Protein AF-A0A813KGZ0-F1 (afdb_monomer_lite)

Sequence (200 aa):
FSTLQCVQSDLAEGIKDFLSQDEEGLDDQAKGFTQVCLGFFRDCDALSRDTGLRDLSVSCEQVSQECQHVAELLRSREQARQELAHYEEKVRQLQKRGGRSPSVGRSSHGSSDDDDEEVDAVLLPASAGRPTARLSRNLEKLVQSRADEKSMSQLCDSELRAFGRRRTSHSRAVCHGLLRSYVRLLADWGRQSRAVAAAF

Organism: Polarella glacialis (NCBI:txid89957)

Secondary structure (DSSP, 8-state):
-HHHHHHHHHHHHHHHHHHHH-TTTS-HHHHHHHHHHHHHHHHHHHHTTSHHHHHHHHHHHHHHHHHHHHHHHHHHHHHHHHHHHHHHHHHHHHHHHHT----------------------------TTPPPHHHHHHHHHHHHHHHHHHHHHHHHHHHHHHHHHHHHHHHHHHHHHHHHHHHHHHHHHHHHHHHHHTT-

pLDDT: mean 77.91, std 14.49, range [49.16, 98.69]

Radius of gyration: 36.66 Å; chains: 1; bounding box: 76×35×97 Å

Structure (mmCIF, N/CA/C/O backbone):
data_AF-A0A813KGZ0-F1
#
_entry.id   AF-A0A813KGZ0-F1
#
loop_
_atom_site.group_PDB
_atom_site.id
_atom_site.type_symbol
_atom_site.label_atom_id
_atom_site.label_alt_id
_atom_site.label_comp_id
_atom_site.label_asym_id
_atom_site.label_entity_id
_atom_site.label_seq_id
_atom_site.pdbx_PDB_ins_code
_atom_site.Cartn_x
_atom_site.Cartn_y
_atom_site.Cartn_z
_atom_site.occupancy
_atom_site.B_iso_or_equiv
_atom_site.auth_seq_id
_atom_site.auth_comp_id
_atom_site.auth_asym_id
_atom_site.auth_atom_id
_atom_site.pdbx_PDB_model_num
ATOM 1 N N . PHE A 1 1 ? 8.475 8.561 -13.923 1.00 55.66 1 PHE A N 1
ATOM 2 C CA . PHE A 1 1 ? 8.455 8.112 -15.328 1.00 55.66 1 PHE A CA 1
ATOM 3 C C . PHE A 1 1 ? 8.130 9.254 -16.288 1.00 55.66 1 PHE A C 1
ATOM 5 O O . PHE A 1 1 ? 8.924 9.443 -17.196 1.00 55.66 1 PHE A O 1
ATOM 12 N N . SER A 1 2 ? 7.104 10.085 -16.044 1.00 59.47 2 SER A N 1
ATOM 13 C CA . SER A 1 2 ? 6.755 11.214 -16.936 1.00 59.47 2 SER A CA 1
ATOM 14 C C . SER A 1 2 ? 7.902 12.197 -17.209 1.00 59.47 2 SER A C 1
ATOM 16 O O . SER A 1 2 ? 8.136 12.545 -18.355 1.00 59.47 2 SER A O 1
ATOM 18 N N . THR A 1 3 ? 8.681 12.587 -16.195 1.00 58.28 3 THR A N 1
ATOM 19 C CA . THR A 1 3 ? 9.808 13.522 -16.378 1.00 58.28 3 THR A CA 1
ATOM 20 C C . THR A 1 3 ? 10.921 12.952 -17.260 1.00 58.28 3 THR A C 1
ATOM 22 O O . THR A 1 3 ? 11.484 13.672 -18.073 1.00 58.28 3 THR A O 1
ATOM 25 N N . LEU A 1 4 ? 11.229 11.657 -17.128 1.00 56.91 4 LEU A N 1
ATOM 26 C CA . LEU A 1 4 ? 12.250 11.000 -17.950 1.00 56.91 4 LEU A CA 1
ATOM 27 C C . LEU A 1 4 ? 11.774 10.868 -19.404 1.00 56.91 4 LEU A C 1
ATOM 29 O O . LEU A 1 4 ? 12.545 11.137 -20.316 1.00 56.91 4 LEU A O 1
ATOM 33 N N . GLN A 1 5 ? 10.500 10.514 -19.604 1.00 63.03 5 GLN A N 1
ATOM 34 C CA . GLN A 1 5 ? 9.872 10.475 -20.928 1.00 63.03 5 GLN A CA 1
ATOM 35 C C . GLN A 1 5 ? 9.839 11.854 -21.595 1.00 63.03 5 GLN A C 1
ATOM 37 O O . GLN A 1 5 ? 10.134 11.934 -22.782 1.00 63.03 5 GLN A O 1
ATOM 42 N N . CYS A 1 6 ? 9.543 12.929 -20.853 1.00 70.69 6 CYS A N 1
ATOM 43 C CA . CYS A 1 6 ? 9.625 14.297 -21.378 1.00 70.69 6 CYS A CA 1
ATOM 44 C C . CYS A 1 6 ? 11.044 14.620 -21.847 1.00 70.69 6 CYS A C 1
ATOM 46 O O . CYS A 1 6 ? 11.227 14.942 -23.009 1.00 70.69 6 CYS A O 1
ATOM 48 N N . VAL A 1 7 ? 12.060 14.418 -21.000 1.00 69.25 7 VAL A N 1
ATOM 49 C CA . VAL A 1 7 ? 13.458 14.714 -21.368 1.00 69.25 7 VAL A CA 1
ATOM 50 C C . VAL A 1 7 ? 13.921 13.892 -22.578 1.00 69.25 7 VAL A C 1
ATOM 52 O O . VAL A 1 7 ? 14.628 14.409 -23.439 1.00 69.25 7 VAL A O 1
ATOM 55 N N . GLN A 1 8 ? 13.523 12.619 -22.669 1.00 66.69 8 GLN A N 1
ATOM 56 C CA . GLN A 1 8 ? 13.831 11.776 -23.828 1.00 66.69 8 GLN A CA 1
ATOM 57 C C . GLN A 1 8 ? 13.106 12.237 -25.099 1.00 66.69 8 GLN A C 1
ATOM 59 O O . GLN A 1 8 ? 13.700 12.205 -26.174 1.00 66.69 8 GLN A O 1
ATOM 64 N N . SER A 1 9 ? 11.849 12.670 -24.978 1.00 73.75 9 SER A N 1
ATOM 65 C CA . SER A 1 9 ? 11.050 13.162 -26.106 1.00 73.75 9 SER A CA 1
ATOM 66 C C . SER A 1 9 ? 11.587 14.495 -26.619 1.00 73.75 9 SER A C 1
ATOM 68 O O . SER A 1 9 ? 11.839 14.609 -27.813 1.00 73.75 9 SER A O 1
ATOM 70 N N . ASP A 1 10 ? 11.871 15.441 -25.721 1.00 74.56 10 ASP A N 1
ATOM 71 C CA . ASP A 1 10 ? 12.413 16.762 -26.053 1.00 74.56 10 ASP A CA 1
ATOM 72 C C . ASP A 1 10 ? 13.786 16.643 -26.732 1.00 74.56 10 ASP A C 1
ATOM 74 O O . ASP A 1 10 ? 14.077 17.336 -27.706 1.00 74.56 10 ASP A O 1
ATOM 78 N N . LEU A 1 11 ? 14.637 15.723 -26.258 1.00 71.88 11 LEU A N 1
ATOM 79 C CA . LEU A 1 11 ? 15.938 15.459 -26.872 1.00 71.88 11 LEU A CA 1
ATOM 80 C C . LEU A 1 11 ? 15.795 14.817 -28.259 1.00 71.88 11 LEU A C 1
ATOM 82 O O . LEU A 1 11 ? 16.508 15.199 -29.184 1.00 71.88 11 LEU A O 1
ATOM 86 N N . ALA A 1 12 ? 14.885 13.853 -28.420 1.00 72.62 12 ALA A N 1
ATOM 87 C CA . ALA A 1 12 ? 14.625 13.219 -29.710 1.00 72.62 12 ALA A CA 1
ATOM 88 C C . ALA A 1 12 ? 14.036 14.209 -30.731 1.00 72.62 12 ALA A C 1
ATOM 90 O O . ALA A 1 12 ? 14.400 14.167 -31.907 1.00 72.62 12 ALA A O 1
ATOM 91 N N . GLU A 1 13 ? 13.156 15.105 -30.287 1.00 78.06 13 GLU A N 1
ATOM 92 C CA . GLU A 1 13 ? 12.568 16.165 -31.106 1.00 78.06 13 GLU A CA 1
ATOM 93 C C . GLU A 1 13 ? 13.619 17.208 -31.492 1.00 78.06 13 GLU A C 1
ATOM 95 O O . GLU A 1 13 ? 13.799 17.461 -32.678 1.00 78.06 13 GLU A O 1
ATOM 100 N N . GLY A 1 14 ? 14.434 17.680 -30.543 1.00 77.38 14 GLY A N 1
ATOM 101 C CA . GLY A 1 14 ? 15.535 18.604 -30.832 1.00 77.38 14 GLY A CA 1
ATOM 102 C C . GLY A 1 14 ? 16.580 18.030 -31.796 1.00 77.38 14 GLY A C 1
ATOM 103 O O . GLY A 1 14 ? 17.053 18.732 -32.688 1.00 77.38 14 GLY A O 1
ATOM 104 N N . ILE A 1 15 ? 16.908 16.738 -31.674 1.00 70.81 15 ILE A N 1
ATOM 105 C CA . ILE A 1 15 ? 17.780 16.039 -32.629 1.00 70.81 15 ILE A CA 1
ATOM 106 C C . ILE A 1 15 ? 17.134 15.990 -34.019 1.00 70.81 15 ILE A C 1
ATOM 108 O O . ILE A 1 15 ? 17.802 16.241 -35.018 1.00 70.81 15 ILE A O 1
ATOM 112 N N . LYS A 1 16 ? 15.840 15.669 -34.101 1.00 73.38 16 LYS A N 1
ATOM 113 C CA . LYS A 1 16 ? 15.109 15.597 -35.371 1.00 73.38 16 LYS A CA 1
ATOM 114 C C . LYS A 1 16 ? 15.008 16.969 -36.046 1.00 73.38 16 LYS A C 1
ATOM 116 O O . LYS A 1 16 ? 15.210 17.056 -37.255 1.00 73.38 16 LYS A O 1
ATOM 121 N N . ASP A 1 17 ? 14.740 18.013 -35.271 1.00 79.88 17 ASP A N 1
ATOM 122 C CA . ASP A 1 17 ? 14.666 19.391 -35.751 1.00 79.88 17 ASP A CA 1
ATOM 123 C C . ASP A 1 17 ? 16.028 19.854 -36.270 1.00 79.88 17 ASP A C 1
ATOM 125 O O . ASP A 1 17 ? 16.109 20.374 -37.382 1.00 79.88 17 ASP A O 1
ATOM 129 N N . PHE A 1 18 ? 17.104 19.569 -35.530 1.00 74.81 18 PHE A N 1
ATOM 130 C CA . PHE A 1 18 ? 18.473 19.837 -35.970 1.00 74.81 18 PHE A CA 1
ATOM 131 C C . PHE A 1 18 ? 18.800 19.132 -37.296 1.00 74.81 18 PHE A C 1
ATOM 133 O O . PHE A 1 18 ? 19.251 19.778 -38.238 1.00 74.81 18 PHE A O 1
ATOM 140 N N . LEU A 1 19 ? 18.493 17.833 -37.414 1.00 69.56 19 LEU A N 1
ATOM 141 C CA . LEU A 1 19 ? 18.693 17.069 -38.653 1.00 69.56 19 LEU A CA 1
ATOM 142 C C . LEU A 1 19 ? 17.909 17.634 -39.846 1.00 69.56 19 LEU A C 1
ATOM 144 O O . LEU A 1 19 ? 18.375 17.550 -40.978 1.00 69.56 19 LEU A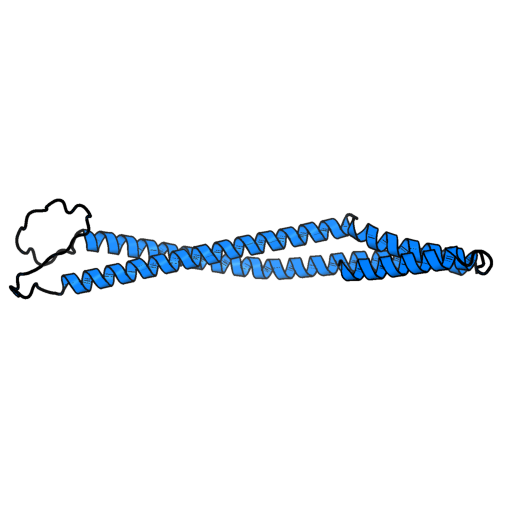 O 1
ATOM 148 N N . SER A 1 20 ? 16.708 18.167 -39.610 1.00 76.44 20 SER A N 1
ATOM 149 C CA . SER A 1 20 ? 15.854 18.713 -40.673 1.00 76.44 20 SER A CA 1
ATOM 150 C C . SER A 1 20 ? 16.324 20.069 -41.206 1.00 76.44 20 SER A C 1
ATOM 152 O O . SER A 1 20 ? 15.924 20.469 -42.296 1.00 76.44 20 SER A O 1
ATOM 154 N N . GLN A 1 21 ? 17.157 20.778 -40.440 1.00 81.00 21 GLN A N 1
ATOM 155 C CA . GLN A 1 21 ? 17.676 22.099 -40.798 1.00 81.00 21 GLN A CA 1
ATOM 156 C C . GLN A 1 21 ? 19.028 22.035 -41.523 1.00 81.00 21 GLN A C 1
ATOM 158 O O . GLN A 1 21 ? 19.411 23.020 -42.150 1.00 81.00 21 GLN A O 1
ATOM 163 N N . ASP A 1 22 ? 19.726 20.897 -41.467 1.00 72.69 22 ASP A N 1
ATOM 164 C CA . ASP A 1 22 ? 21.068 20.709 -42.032 1.00 72.69 22 ASP A CA 1
ATOM 165 C C . ASP A 1 22 ? 21.153 19.433 -42.897 1.00 72.69 22 ASP A C 1
ATOM 167 O O . ASP A 1 22 ? 21.881 18.483 -42.601 1.00 72.69 22 ASP A O 1
ATOM 171 N N . GLU A 1 23 ? 20.357 19.373 -43.975 1.00 63.97 23 GLU A N 1
ATOM 172 C CA . GLU A 1 23 ? 20.346 18.207 -44.878 1.00 63.97 23 GLU A CA 1
ATOM 173 C C . GLU A 1 23 ? 21.665 18.021 -45.653 1.00 63.97 23 GLU A C 1
ATOM 175 O O . GLU A 1 23 ? 22.003 16.882 -46.005 1.00 63.97 23 GLU A O 1
ATOM 180 N N . GLU A 1 24 ? 22.407 19.111 -45.891 1.00 73.44 24 GLU A N 1
ATOM 181 C CA . GLU A 1 24 ? 23.657 19.130 -46.665 1.00 73.44 24 GLU A CA 1
ATOM 182 C C . GLU A 1 24 ? 24.918 18.880 -45.812 1.00 73.44 24 GLU A C 1
ATOM 184 O O . GLU A 1 24 ? 25.921 18.413 -46.353 1.00 73.44 24 GLU A O 1
ATOM 189 N N . GLY A 1 25 ? 24.889 19.152 -44.500 1.00 62.53 25 GLY A N 1
ATOM 190 C CA . GLY A 1 25 ? 26.064 19.076 -43.621 1.00 62.53 25 GLY A CA 1
ATOM 191 C C . GLY A 1 25 ? 26.352 17.706 -42.999 1.00 62.53 25 GLY A C 1
ATOM 192 O O . GLY A 1 25 ? 27.460 17.473 -42.514 1.00 62.53 25 GLY A O 1
ATOM 193 N N . LEU A 1 26 ? 25.390 16.779 -43.021 1.00 67.25 26 LEU A N 1
ATOM 194 C CA . LEU A 1 26 ? 25.538 15.447 -42.429 1.00 67.25 26 LEU A CA 1
ATOM 195 C C . LEU A 1 26 ? 25.709 14.370 -43.496 1.00 67.25 26 LEU A C 1
ATOM 197 O O . LEU A 1 26 ? 24.824 14.151 -44.332 1.00 67.25 26 LEU A O 1
ATOM 201 N N . ASP A 1 27 ? 26.826 13.650 -43.412 1.00 77.75 27 ASP A N 1
ATOM 202 C CA . ASP A 1 27 ? 27.041 12.444 -44.201 1.00 77.75 27 ASP A CA 1
ATOM 203 C C . ASP A 1 27 ? 26.043 11.329 -43.828 1.00 77.75 27 ASP A C 1
ATOM 205 O O . ASP A 1 27 ? 25.365 11.348 -42.790 1.00 77.75 27 ASP A O 1
ATOM 209 N N . ASP A 1 28 ? 25.920 10.343 -44.716 1.00 75.12 28 ASP A N 1
ATOM 210 C CA . ASP A 1 28 ? 24.984 9.225 -44.554 1.00 75.12 28 ASP A CA 1
ATOM 211 C C . ASP A 1 28 ? 25.236 8.429 -43.266 1.00 75.12 28 ASP A C 1
ATOM 213 O O . ASP A 1 28 ? 24.319 7.839 -42.686 1.00 75.12 28 ASP A O 1
ATOM 217 N N . GLN A 1 29 ? 26.475 8.439 -42.784 1.00 69.06 29 GLN A N 1
ATOM 218 C CA . GLN A 1 29 ? 26.891 7.686 -41.616 1.00 69.06 29 GLN A CA 1
ATOM 219 C C . GLN A 1 29 ? 26.427 8.392 -40.323 1.00 69.06 29 GLN A C 1
ATOM 221 O O . GLN A 1 29 ? 25.866 7.751 -39.427 1.00 69.06 29 GLN A O 1
ATOM 226 N N . ALA A 1 30 ? 26.547 9.721 -40.243 1.00 66.81 30 ALA A N 1
ATOM 227 C CA . ALA A 1 30 ? 26.019 10.545 -39.158 1.00 66.81 30 ALA A CA 1
ATOM 228 C C . ALA A 1 30 ? 24.478 10.545 -39.132 1.00 66.81 30 ALA A C 1
ATOM 230 O O . ALA A 1 30 ? 23.870 10.466 -38.054 1.00 66.81 30 ALA A O 1
ATOM 231 N N . LYS A 1 31 ? 23.832 10.526 -40.309 1.00 71.50 31 LYS A N 1
ATOM 232 C CA . LYS A 1 31 ? 22.380 10.297 -40.442 1.00 71.50 31 LYS A CA 1
ATOM 233 C C . LYS A 1 31 ? 21.982 8.922 -39.889 1.00 71.50 31 LYS A C 1
ATOM 235 O O . LYS A 1 31 ? 21.036 8.829 -39.101 1.00 71.50 31 LYS A O 1
ATOM 240 N N . GLY A 1 32 ? 22.741 7.874 -40.217 1.00 72.38 32 GLY A N 1
ATOM 241 C CA . GLY A 1 32 ? 22.538 6.517 -39.700 1.00 72.38 32 GLY A CA 1
ATOM 242 C C . GLY A 1 32 ? 22.686 6.415 -38.178 1.00 72.38 32 GLY A C 1
ATOM 243 O O . GLY A 1 32 ? 21.826 5.840 -37.508 1.00 72.38 32 GLY A O 1
ATOM 244 N N . PHE A 1 33 ? 23.726 7.026 -37.603 1.00 68.69 33 PHE A N 1
ATOM 245 C CA . PHE A 1 33 ? 23.928 7.050 -36.149 1.00 68.69 33 PHE A CA 1
ATOM 246 C C . PHE A 1 33 ? 22.781 7.764 -35.429 1.00 68.69 33 PHE A C 1
ATOM 248 O O . PHE A 1 33 ? 22.249 7.268 -34.432 1.00 68.69 33 PHE A O 1
ATOM 255 N N . THR A 1 34 ? 22.339 8.897 -35.972 1.00 70.19 34 THR A N 1
ATOM 256 C CA . THR A 1 34 ? 21.247 9.669 -35.380 1.00 70.19 34 THR A CA 1
ATOM 257 C C . THR A 1 34 ? 19.915 8.917 -35.441 1.00 70.19 34 THR A C 1
ATOM 259 O O . THR A 1 34 ? 19.159 8.924 -34.468 1.00 70.19 34 THR A O 1
ATOM 262 N N . GLN A 1 35 ? 19.649 8.178 -36.523 1.00 74.88 35 GLN A N 1
ATOM 263 C CA . GLN A 1 35 ? 18.491 7.282 -36.601 1.00 74.88 35 GLN A CA 1
ATOM 264 C C . GLN A 1 35 ? 18.537 6.154 -35.561 1.00 74.88 35 GLN A C 1
ATOM 266 O O . GLN A 1 35 ? 17.497 5.844 -34.981 1.00 74.88 35 GLN A O 1
ATOM 271 N N . VAL A 1 36 ? 19.710 5.578 -35.268 1.00 72.81 36 VAL A N 1
ATOM 272 C CA . VAL A 1 36 ? 19.857 4.572 -34.196 1.00 72.81 36 VAL A CA 1
ATOM 273 C C . VAL A 1 36 ? 19.591 5.177 -32.817 1.00 72.81 36 VAL A C 1
ATOM 275 O O . VAL A 1 36 ? 18.898 4.568 -32.004 1.00 72.81 36 VAL A O 1
ATOM 278 N N . CYS A 1 37 ? 20.071 6.394 -32.554 1.00 69.69 37 CYS A N 1
ATOM 279 C CA . CYS A 1 37 ? 19.762 7.114 -31.315 1.00 69.69 37 CYS A CA 1
ATOM 280 C C . CYS A 1 37 ? 18.256 7.395 -31.176 1.00 69.69 37 CYS A C 1
ATOM 282 O O . CYS A 1 37 ? 17.675 7.136 -30.125 1.00 69.69 37 CYS A O 1
ATOM 284 N N . LEU A 1 38 ? 17.591 7.847 -32.244 1.00 73.75 38 LEU A N 1
ATOM 285 C CA . LEU A 1 38 ? 16.135 8.037 -32.255 1.00 73.75 38 LEU A CA 1
ATOM 286 C C . LEU A 1 38 ? 15.368 6.712 -32.098 1.00 73.75 38 LEU A C 1
ATOM 288 O O . LEU A 1 38 ? 14.341 6.674 -31.419 1.00 73.75 38 LEU A O 1
ATOM 292 N N . GLY A 1 39 ? 15.876 5.624 -32.685 1.00 74.19 39 GLY A N 1
ATOM 293 C CA . GLY A 1 39 ? 15.370 4.264 -32.498 1.00 74.19 39 GLY A CA 1
ATOM 294 C C . GLY A 1 39 ? 15.434 3.828 -31.037 1.00 74.19 39 GLY A C 1
ATOM 295 O O . GLY A 1 39 ? 14.422 3.414 -30.487 1.00 74.19 39 GLY A O 1
ATOM 296 N N . PHE A 1 40 ? 16.566 4.050 -30.364 1.00 71.06 40 PHE A N 1
ATOM 297 C CA . PHE A 1 40 ? 16.726 3.761 -28.937 1.00 71.06 40 PHE A CA 1
ATOM 298 C C . PHE A 1 40 ? 15.709 4.481 -28.053 1.00 71.06 40 PHE A C 1
ATOM 300 O O . PHE A 1 40 ? 15.160 3.880 -27.131 1.00 71.06 40 PHE A O 1
ATOM 307 N N . PHE A 1 41 ? 15.433 5.761 -28.322 1.00 68.38 41 PHE A N 1
ATOM 308 C CA . PHE A 1 41 ? 14.429 6.506 -27.559 1.00 68.38 41 PHE A CA 1
ATOM 309 C C . PHE A 1 41 ? 13.018 5.952 -27.786 1.00 68.38 41 PHE A C 1
ATOM 311 O O . PHE A 1 41 ? 12.249 5.820 -26.834 1.00 68.38 41 PHE A O 1
ATOM 318 N N . ARG A 1 42 ? 12.691 5.543 -29.018 1.00 72.00 42 ARG A N 1
ATOM 319 C CA . ARG A 1 42 ? 11.426 4.851 -29.308 1.00 72.00 42 ARG A CA 1
ATOM 320 C C . ARG A 1 42 ? 11.363 3.478 -28.656 1.00 72.00 42 ARG A C 1
ATOM 322 O O . ARG A 1 42 ? 10.302 3.119 -28.169 1.00 72.00 42 ARG A O 1
ATOM 329 N N . ASP A 1 43 ? 12.471 2.750 -28.596 1.00 70.38 43 ASP A N 1
ATOM 330 C CA . ASP A 1 43 ? 12.550 1.438 -27.956 1.00 70.38 43 ASP A CA 1
ATOM 331 C C . ASP A 1 43 ? 12.459 1.551 -26.428 1.00 70.38 43 ASP A C 1
ATOM 333 O O . ASP A 1 43 ? 11.829 0.707 -25.799 1.00 70.38 43 ASP A O 1
ATOM 337 N N . CYS A 1 44 ? 12.991 2.621 -25.820 1.00 66.31 44 CYS A N 1
ATOM 338 C CA . CYS A 1 44 ? 12.735 2.975 -24.416 1.00 66.31 44 CYS A CA 1
ATOM 339 C C . CYS A 1 44 ? 11.231 3.172 -24.168 1.00 66.31 44 CYS A C 1
ATOM 341 O O . CYS A 1 44 ? 10.679 2.654 -23.193 1.00 66.31 44 CYS A O 1
ATOM 343 N N . ASP A 1 45 ? 10.566 3.904 -25.065 1.00 67.38 45 ASP A N 1
ATOM 344 C CA . ASP A 1 45 ? 9.136 4.181 -24.966 1.00 67.38 45 ASP A CA 1
ATOM 345 C C . ASP A 1 45 ? 8.288 2.936 -25.283 1.00 67.38 45 ASP A C 1
ATOM 347 O O . ASP A 1 45 ? 7.272 2.688 -24.638 1.00 67.38 45 ASP A O 1
ATOM 351 N N . ALA A 1 46 ? 8.734 2.082 -26.203 1.00 68.38 46 ALA A N 1
ATOM 352 C CA . ALA A 1 46 ? 8.113 0.800 -26.506 1.00 68.38 46 ALA A CA 1
ATOM 353 C C . ALA A 1 46 ? 8.295 -0.191 -25.357 1.00 68.38 46 ALA A C 1
ATOM 355 O O . ALA A 1 46 ? 7.334 -0.871 -25.017 1.00 68.38 46 ALA A O 1
ATOM 356 N N . LEU A 1 47 ? 9.451 -0.207 -24.681 1.00 66.06 47 LEU A N 1
ATOM 357 C CA . LEU A 1 47 ? 9.665 -0.998 -23.468 1.00 66.06 47 LEU A CA 1
ATOM 358 C C . LEU A 1 47 ? 8.597 -0.687 -22.422 1.00 66.06 47 LEU A C 1
ATOM 360 O O . LEU A 1 47 ? 8.142 -1.595 -21.733 1.00 66.06 47 LEU A O 1
ATOM 364 N N . SER A 1 48 ? 8.181 0.585 -22.325 1.00 63.81 48 SER A N 1
ATOM 365 C CA . SER A 1 48 ? 7.100 1.028 -21.430 1.00 63.81 48 SER A CA 1
ATOM 366 C C . SER A 1 48 ? 5.727 0.465 -21.785 1.00 63.81 48 SER A C 1
ATOM 368 O O . SER A 1 48 ? 4.860 0.363 -20.918 1.00 63.81 48 SER A O 1
ATOM 370 N N . ARG A 1 49 ? 5.552 0.020 -23.032 1.00 66.00 49 ARG A N 1
ATOM 371 C CA . ARG A 1 49 ? 4.323 -0.577 -23.573 1.00 66.00 49 ARG A CA 1
ATOM 372 C C . ARG A 1 49 ? 4.408 -2.105 -23.708 1.00 66.00 49 ARG A C 1
ATOM 374 O O . ARG A 1 49 ? 3.366 -2.768 -23.818 1.00 66.00 49 ARG A O 1
ATOM 381 N N . ASP A 1 50 ? 5.624 -2.645 -23.712 1.00 65.31 50 ASP A N 1
ATOM 382 C CA . ASP A 1 50 ? 5.943 -4.047 -23.963 1.00 65.31 50 ASP A CA 1
ATOM 383 C C . ASP A 1 50 ? 5.739 -4.931 -22.719 1.00 65.31 50 ASP A C 1
ATOM 385 O O . ASP A 1 50 ? 5.609 -4.457 -21.585 1.00 65.31 50 ASP A O 1
ATOM 389 N N . THR A 1 51 ? 5.685 -6.249 -22.928 1.00 65.62 51 THR A N 1
ATOM 390 C CA . THR A 1 51 ? 5.270 -7.237 -21.914 1.00 65.62 51 THR A CA 1
ATOM 391 C C . THR A 1 51 ? 6.069 -7.167 -20.611 1.00 65.62 51 THR A C 1
ATOM 393 O O . THR A 1 51 ? 5.504 -7.374 -19.543 1.00 65.62 51 THR A O 1
ATOM 396 N N . GLY A 1 52 ? 7.357 -6.804 -20.666 1.00 67.31 52 GLY A N 1
ATOM 397 C CA . GLY A 1 52 ? 8.210 -6.721 -19.474 1.00 67.31 52 GLY A CA 1
ATOM 398 C C . GLY A 1 52 ? 7.785 -5.640 -18.473 1.00 67.31 52 GLY A C 1
ATOM 399 O O . GLY A 1 52 ? 7.827 -5.876 -17.264 1.00 67.31 52 GLY A O 1
ATOM 400 N N . LEU A 1 53 ? 7.336 -4.472 -18.952 1.00 71.12 53 LEU A N 1
ATOM 401 C CA . LEU A 1 53 ? 6.793 -3.431 -18.073 1.00 71.12 53 LEU A CA 1
ATOM 402 C C . LEU A 1 53 ? 5.316 -3.658 -17.741 1.00 71.12 53 LEU A C 1
ATOM 404 O O . LEU A 1 53 ? 4.868 -3.200 -16.693 1.00 71.12 53 LEU A O 1
ATOM 408 N N . ARG A 1 54 ? 4.580 -4.454 -18.529 1.00 78.81 54 ARG A N 1
ATOM 409 C CA . ARG A 1 54 ? 3.251 -4.939 -18.118 1.00 78.81 54 ARG A CA 1
ATOM 410 C C . ARG A 1 54 ? 3.325 -5.862 -16.906 1.00 78.81 54 ARG A C 1
ATOM 412 O O . ARG A 1 54 ? 2.585 -5.638 -15.956 1.00 78.81 54 ARG A O 1
ATOM 419 N N . ASP A 1 55 ? 4.238 -6.833 -16.897 1.00 76.81 55 ASP A N 1
ATOM 420 C CA . ASP A 1 55 ? 4.428 -7.735 -15.749 1.00 76.81 55 ASP A CA 1
ATOM 421 C C . ASP A 1 55 ? 4.806 -6.957 -14.480 1.00 76.81 55 ASP A C 1
ATOM 423 O O . ASP A 1 55 ? 4.356 -7.266 -13.369 1.00 76.81 55 ASP A O 1
ATOM 427 N N . LEU A 1 56 ? 5.603 -5.897 -14.651 1.00 75.38 56 LEU A N 1
ATOM 428 C CA . LEU A 1 56 ? 5.923 -4.970 -13.576 1.00 75.38 56 LEU A CA 1
ATOM 429 C C . LEU A 1 56 ? 4.682 -4.216 -13.085 1.00 75.38 56 LEU A C 1
ATOM 431 O O . LEU A 1 56 ? 4.460 -4.149 -11.878 1.00 75.38 56 LEU A O 1
ATOM 435 N N . SER A 1 57 ? 3.882 -3.660 -13.995 1.00 78.50 57 SER A N 1
ATOM 436 C CA . SER A 1 57 ? 2.645 -2.952 -13.654 1.00 78.50 57 SER A CA 1
ATOM 437 C C . SER A 1 57 ? 1.668 -3.857 -12.907 1.00 78.50 57 SER A C 1
ATOM 439 O O . SER A 1 57 ? 1.189 -3.467 -11.847 1.00 78.50 57 SER A O 1
ATOM 441 N N . VAL A 1 58 ? 1.473 -5.097 -13.369 1.00 83.75 58 VAL A N 1
ATOM 442 C CA . VAL A 1 58 ? 0.657 -6.108 -12.673 1.00 83.75 58 VAL A CA 1
ATOM 443 C C . VAL A 1 58 ? 1.202 -6.379 -11.269 1.00 83.75 58 VAL A C 1
ATOM 445 O O . VAL A 1 58 ? 0.442 -6.424 -10.304 1.00 83.75 58 VAL A O 1
ATOM 448 N N . SER A 1 59 ? 2.524 -6.502 -11.121 1.00 80.38 59 SER A N 1
ATOM 449 C CA . S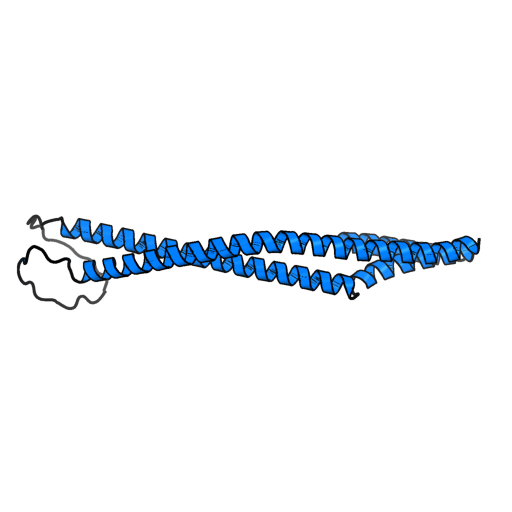ER A 1 59 ? 3.150 -6.686 -9.804 1.00 80.38 59 SER A CA 1
ATOM 450 C C . SER A 1 59 ? 2.918 -5.482 -8.880 1.00 80.38 59 SER A C 1
ATOM 452 O O . SER A 1 59 ? 2.646 -5.652 -7.693 1.00 80.38 59 SER A O 1
ATOM 454 N N . CYS A 1 60 ? 3.000 -4.257 -9.405 1.00 78.69 60 CYS A N 1
ATOM 455 C CA . CYS A 1 60 ? 2.716 -3.033 -8.654 1.00 78.69 60 CYS A CA 1
ATOM 456 C C . CYS A 1 60 ? 1.237 -2.931 -8.250 1.00 78.69 60 CYS A C 1
ATOM 458 O O . CYS A 1 60 ? 0.940 -2.540 -7.120 1.00 78.69 60 CYS A O 1
ATOM 460 N N . GLU A 1 61 ? 0.314 -3.307 -9.137 1.00 85.69 61 GLU A N 1
ATOM 461 C CA . GLU A 1 61 ? -1.123 -3.364 -8.851 1.00 85.69 61 GLU A CA 1
ATOM 462 C C . GLU A 1 61 ? -1.433 -4.370 -7.741 1.00 85.69 61 GLU A C 1
ATOM 464 O O . GLU A 1 61 ? -2.139 -4.025 -6.794 1.00 85.69 61 GLU A O 1
ATOM 469 N N . GLN A 1 62 ? -0.845 -5.569 -7.791 1.00 85.75 62 GLN A N 1
ATOM 470 C CA . GLN A 1 62 ? -0.978 -6.575 -6.731 1.00 85.75 62 GLN A CA 1
ATOM 471 C C . GLN A 1 62 ? -0.496 -6.041 -5.376 1.00 85.75 62 GLN A C 1
ATOM 473 O O . GLN A 1 62 ? -1.206 -6.154 -4.378 1.00 85.75 62 GLN A O 1
ATOM 478 N N . VAL A 1 63 ? 0.671 -5.388 -5.332 1.00 81.94 63 VAL A N 1
ATOM 479 C CA . VAL A 1 63 ? 1.181 -4.763 -4.097 1.00 81.94 63 VAL A CA 1
ATOM 480 C C . VAL A 1 63 ? 0.231 -3.672 -3.594 1.00 81.94 63 VAL A C 1
ATOM 482 O O . VAL A 1 63 ? 0.007 -3.560 -2.390 1.00 81.94 63 VAL A O 1
ATOM 485 N N . SER A 1 64 ? -0.349 -2.879 -4.498 1.00 83.38 64 SER A N 1
ATOM 486 C CA . SER A 1 64 ? -1.330 -1.847 -4.148 1.00 83.38 64 SER A CA 1
ATOM 487 C C . SER A 1 64 ? -2.597 -2.451 -3.532 1.00 83.38 64 SER A C 1
ATOM 489 O O . SER A 1 64 ? -3.055 -1.986 -2.486 1.00 83.38 64 SER A O 1
ATOM 491 N N . GLN A 1 65 ? -3.117 -3.534 -4.117 1.00 88.88 65 GLN A N 1
ATOM 492 C CA . GLN A 1 65 ? -4.263 -4.279 -3.587 1.00 88.88 65 GLN A CA 1
ATOM 493 C C . GLN A 1 65 ? -3.958 -4.879 -2.206 1.00 88.88 65 GLN A C 1
ATOM 495 O O . GLN A 1 65 ? -4.765 -4.748 -1.286 1.00 88.88 65 GLN A O 1
ATOM 500 N N . GLU A 1 66 ? -2.771 -5.465 -2.013 1.00 86.88 66 GLU A N 1
ATOM 501 C CA . GLU A 1 66 ? -2.349 -5.970 -0.701 1.00 86.88 66 GLU A CA 1
ATOM 502 C C . GLU A 1 66 ? -2.268 -4.852 0.353 1.00 86.88 66 GLU A C 1
ATOM 504 O O . GLU A 1 66 ? -2.712 -5.037 1.488 1.00 86.88 66 GLU A O 1
ATOM 509 N N . CYS A 1 67 ? -1.750 -3.673 -0.011 1.00 82.38 67 CYS A N 1
ATOM 510 C CA . CYS A 1 67 ? -1.725 -2.506 0.875 1.00 82.38 67 CYS A CA 1
ATOM 511 C C . CYS A 1 67 ? -3.138 -2.060 1.280 1.00 82.38 67 CYS A C 1
ATOM 513 O O . CYS A 1 67 ? -3.372 -1.757 2.452 1.00 82.38 67 CYS A O 1
ATOM 515 N N . GLN A 1 68 ? -4.075 -2.020 0.327 1.00 90.06 68 GLN A N 1
ATOM 516 C CA . GLN A 1 68 ? -5.472 -1.669 0.595 1.00 90.06 68 GLN A CA 1
ATOM 517 C C . GLN A 1 68 ? -6.117 -2.671 1.556 1.00 90.06 68 GLN A C 1
ATOM 519 O O . GLN A 1 68 ? -6.704 -2.257 2.557 1.00 90.06 68 GLN A O 1
ATOM 524 N N . HIS A 1 69 ? -5.913 -3.968 1.319 1.00 94.81 69 HIS A N 1
ATOM 525 C CA . HIS A 1 69 ? -6.408 -5.032 2.189 1.00 94.81 69 HIS A CA 1
ATOM 526 C C . HIS A 1 69 ? -5.877 -4.911 3.629 1.00 94.81 69 HIS A C 1
ATOM 528 O O . HIS A 1 69 ? -6.644 -4.934 4.592 1.00 94.81 69 HIS A O 1
ATOM 534 N N . VAL A 1 70 ? -4.565 -4.705 3.802 1.00 91.81 70 VAL A N 1
ATOM 535 C CA . VAL A 1 70 ? -3.968 -4.493 5.133 1.00 91.81 70 VAL A CA 1
ATOM 536 C C . VAL A 1 70 ? -4.535 -3.236 5.804 1.00 91.81 70 VAL A C 1
ATOM 538 O O . VAL A 1 70 ? -4.791 -3.240 7.010 1.00 91.81 70 VAL A O 1
ATOM 541 N N . ALA A 1 71 ? -4.771 -2.162 5.044 1.00 88.25 71 ALA A N 1
ATOM 542 C CA . ALA A 1 71 ? -5.364 -0.937 5.574 1.00 88.25 71 ALA A CA 1
ATOM 543 C C . ALA A 1 71 ? -6.812 -1.140 6.056 1.00 88.25 71 ALA A C 1
ATOM 545 O O . ALA A 1 71 ? -7.221 -0.518 7.037 1.00 88.25 71 ALA A O 1
ATOM 546 N N . GLU A 1 72 ? -7.588 -1.994 5.388 1.00 96.50 72 GLU A N 1
ATOM 547 C CA . GLU A 1 72 ? -8.932 -2.389 5.826 1.00 96.50 72 GLU A CA 1
ATOM 548 C C . GLU A 1 72 ? -8.885 -3.194 7.123 1.00 96.50 72 GLU A C 1
ATOM 550 O O . GLU A 1 72 ? -9.579 -2.839 8.074 1.00 96.50 72 GLU A O 1
ATOM 555 N N . LEU A 1 73 ? -7.999 -4.190 7.221 1.00 96.38 73 LEU A N 1
ATOM 556 C CA . LEU A 1 73 ? -7.816 -4.970 8.451 1.00 96.38 73 LEU A CA 1
ATOM 557 C C . LEU A 1 73 ? -7.427 -4.093 9.647 1.00 96.38 73 LEU A C 1
ATOM 559 O O . LEU A 1 73 ? -7.943 -4.275 10.750 1.00 96.38 73 LEU A O 1
ATOM 563 N N . LEU A 1 74 ? -6.541 -3.115 9.438 1.00 92.00 74 LEU A N 1
ATOM 564 C CA . LEU A 1 74 ? -6.155 -2.159 10.478 1.00 92.00 74 LEU A CA 1
ATOM 565 C C . LEU A 1 74 ? -7.341 -1.305 10.945 1.00 92.00 74 LEU A C 1
ATOM 567 O O . LEU A 1 74 ? -7.478 -1.069 12.146 1.00 92.00 74 LEU A O 1
ATOM 571 N N . ARG A 1 75 ? -8.211 -0.879 10.017 1.00 98.00 75 ARG A N 1
ATOM 572 C CA . ARG A 1 75 ? -9.453 -0.159 10.342 1.00 98.00 75 ARG A CA 1
ATOM 573 C C . ARG A 1 75 ? -10.419 -1.040 11.135 1.00 98.00 75 ARG A C 1
ATOM 575 O O . ARG A 1 75 ? -10.927 -0.589 12.157 1.00 98.00 75 ARG A O 1
ATOM 582 N N . SER A 1 76 ? -10.622 -2.293 10.728 1.00 97.94 76 SER A N 1
ATOM 583 C CA . SER A 1 76 ? -11.476 -3.243 11.455 1.00 97.94 76 SER A CA 1
ATOM 584 C C . SER A 1 76 ? -10.947 -3.553 12.858 1.00 97.94 76 SER A C 1
ATOM 586 O O . SER A 1 76 ? -11.725 -3.619 13.808 1.00 97.94 76 SER A O 1
ATOM 588 N N . ARG A 1 77 ? -9.623 -3.677 13.027 1.00 98.12 77 ARG A N 1
ATOM 589 C CA . ARG A 1 77 ? -8.992 -3.833 14.348 1.00 98.12 77 ARG A CA 1
ATOM 590 C C . ARG A 1 77 ? -9.268 -2.636 15.256 1.00 98.12 77 ARG A C 1
ATOM 592 O O . ARG A 1 77 ? -9.590 -2.819 16.426 1.00 98.12 77 ARG A O 1
ATOM 599 N N . GLU A 1 78 ? -9.160 -1.422 14.724 1.00 98.12 78 GLU A N 1
ATOM 600 C CA . GLU A 1 78 ? -9.447 -0.205 15.488 1.00 98.12 78 GLU A CA 1
ATOM 601 C C . GLU A 1 78 ? -10.929 -0.112 15.882 1.00 98.12 78 GLU A C 1
ATOM 603 O O . GLU A 1 78 ? -11.238 0.207 17.027 1.00 98.12 78 GLU A O 1
ATOM 608 N N . GLN A 1 79 ? -11.850 -0.480 14.986 1.00 98.31 79 GLN A N 1
ATOM 609 C CA . GLN A 1 79 ? -13.282 -0.554 15.301 1.00 98.31 79 GLN A CA 1
ATOM 610 C C . GLN A 1 79 ? -13.572 -1.548 16.437 1.00 98.31 79 GLN A C 1
ATOM 612 O O . GLN A 1 79 ? -14.260 -1.194 17.395 1.00 98.31 79 GLN A O 1
ATOM 617 N N . ALA A 1 80 ? -12.992 -2.753 16.388 1.00 98.00 80 ALA A N 1
ATOM 618 C CA . ALA A 1 80 ? -13.152 -3.751 17.449 1.00 98.00 80 ALA A CA 1
ATOM 619 C C . ALA A 1 80 ? -12.609 -3.248 18.801 1.00 98.00 80 ALA A C 1
ATOM 621 O O . ALA A 1 80 ? -13.230 -3.440 19.848 1.00 98.00 80 ALA A O 1
ATOM 622 N N . ARG A 1 81 ? -11.478 -2.531 18.784 1.00 98.38 81 ARG A N 1
ATOM 623 C CA . ARG A 1 81 ? -10.898 -1.899 19.977 1.00 98.38 81 ARG A CA 1
ATOM 624 C C . ARG A 1 81 ? -11.805 -0.808 20.557 1.00 98.38 81 ARG A C 1
ATOM 626 O O . ARG A 1 81 ? -11.955 -0.727 21.777 1.00 98.38 81 ARG A O 1
ATOM 633 N N . GLN A 1 82 ? -12.413 0.019 19.708 1.00 98.38 82 GLN A N 1
ATOM 634 C CA . GLN A 1 82 ? -13.360 1.056 20.132 1.00 98.38 82 GLN A CA 1
ATOM 635 C C . GLN A 1 82 ? -14.631 0.452 20.737 1.00 98.38 82 GLN A C 1
ATOM 637 O O . GLN A 1 82 ? -15.109 0.932 21.766 1.00 98.38 82 GLN A O 1
ATOM 642 N N . GLU A 1 83 ? -15.151 -0.629 20.151 1.00 98.19 83 GLU A N 1
ATOM 643 C CA . GLU A 1 83 ? -16.310 -1.347 20.684 1.00 98.19 83 GLU A CA 1
ATOM 644 C C . GLU A 1 83 ? -16.012 -1.993 22.046 1.00 98.19 83 GLU A C 1
ATOM 646 O O . GLU A 1 83 ? -16.816 -1.887 22.979 1.00 98.19 83 GLU A O 1
ATOM 651 N N . LEU A 1 84 ? -14.827 -2.592 22.206 1.00 98.50 84 LEU A N 1
ATOM 652 C CA . LEU A 1 84 ? -14.357 -3.083 23.500 1.00 98.50 84 LEU A CA 1
ATOM 653 C C . LEU A 1 84 ? -14.338 -1.958 24.547 1.00 98.50 84 LEU A C 1
ATOM 655 O O . LEU A 1 84 ? -14.972 -2.091 25.597 1.00 98.50 84 LEU A O 1
ATOM 659 N N . ALA A 1 85 ? -13.697 -0.827 24.236 1.00 98.38 85 ALA A N 1
ATOM 660 C CA . ALA A 1 85 ? -13.628 0.324 25.137 1.00 98.38 85 ALA A CA 1
ATOM 661 C C . ALA A 1 85 ? -15.023 0.878 25.494 1.00 98.38 85 ALA A C 1
ATOM 663 O O . ALA A 1 85 ? -15.275 1.238 26.648 1.00 98.38 85 ALA A O 1
ATOM 664 N N . HIS A 1 86 ? -15.955 0.897 24.532 1.00 98.06 86 HIS A N 1
ATOM 665 C CA . HIS A 1 86 ? -17.342 1.302 24.761 1.00 98.06 86 HIS A CA 1
ATOM 666 C C . HIS A 1 86 ? -18.029 0.424 25.816 1.00 98.06 86 HIS A C 1
ATOM 668 O O . HIS A 1 86 ? -18.635 0.945 26.759 1.00 98.06 86 HIS A O 1
ATOM 674 N N . TYR A 1 87 ? -17.937 -0.904 25.690 1.00 98.00 87 TYR A N 1
ATOM 675 C CA . TYR A 1 87 ? -18.575 -1.809 26.650 1.00 98.00 87 TYR A CA 1
ATOM 676 C C . TYR A 1 87 ? -17.872 -1.829 28.010 1.00 98.00 87 TYR A C 1
ATOM 678 O O . TYR A 1 87 ? -18.563 -1.913 29.030 1.00 98.00 87 TYR A O 1
ATOM 686 N N . GLU A 1 88 ? -16.545 -1.675 28.057 1.00 98.25 88 GLU A N 1
ATOM 687 C CA . GLU A 1 88 ? -15.803 -1.515 29.316 1.00 98.25 88 GLU A CA 1
ATOM 688 C C . GLU A 1 88 ? -16.298 -0.287 30.092 1.00 98.25 88 GLU A C 1
ATOM 690 O O . GLU A 1 88 ? -16.640 -0.380 31.277 1.00 98.25 88 GLU A O 1
ATOM 695 N N . GLU A 1 89 ? -16.436 0.851 29.409 1.00 97.88 89 GLU A N 1
ATOM 696 C CA . GLU A 1 89 ? -16.954 2.084 29.999 1.00 97.88 89 GLU A CA 1
ATOM 697 C C . GLU A 1 89 ? -18.413 1.933 30.460 1.00 97.88 89 GLU A C 1
ATOM 699 O O . GLU A 1 89 ? -18.768 2.318 31.578 1.00 97.88 89 GLU A O 1
ATOM 704 N N . LYS A 1 90 ? -19.264 1.313 29.638 1.00 96.31 90 LYS A N 1
ATOM 705 C CA . LYS A 1 90 ? -20.686 1.107 29.943 1.00 96.31 90 LYS A CA 1
ATOM 706 C C . LYS A 1 90 ? -20.901 0.206 31.160 1.00 96.31 90 LYS A C 1
ATOM 708 O O . LYS A 1 90 ? -21.726 0.523 32.021 1.00 96.31 90 LYS A O 1
ATOM 713 N N . VAL A 1 91 ? -20.143 -0.887 31.274 1.00 96.88 91 VAL A N 1
ATOM 714 C CA . VAL A 1 91 ? -20.168 -1.775 32.450 1.00 96.88 91 VAL A CA 1
ATOM 715 C C . VAL A 1 91 ? -19.697 -1.025 33.696 1.00 96.88 91 VAL A C 1
ATOM 717 O O . VAL A 1 91 ? -20.379 -1.065 34.724 1.00 96.88 91 VAL A O 1
ATOM 720 N N . ARG A 1 92 ? -18.597 -0.266 33.593 1.00 96.31 92 ARG A N 1
ATOM 721 C CA . ARG A 1 92 ? -18.063 0.551 34.693 1.00 96.31 92 ARG A CA 1
ATOM 722 C C . AR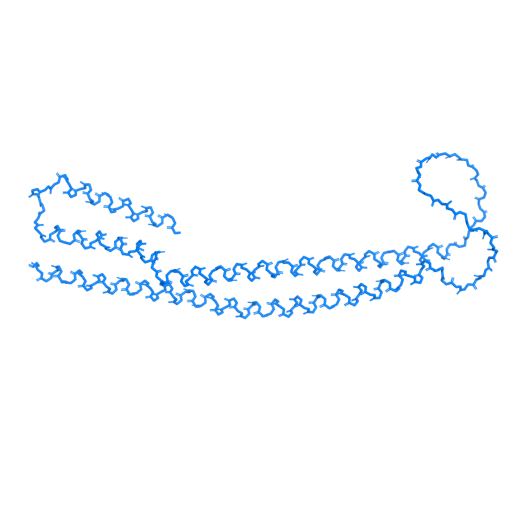G A 1 92 ? -19.090 1.562 35.213 1.00 96.31 92 ARG A C 1
ATOM 724 O O . ARG A 1 92 ? -19.240 1.724 36.425 1.00 96.31 92 ARG A O 1
ATOM 731 N N . GLN A 1 93 ? -19.826 2.231 34.323 1.00 94.81 93 GLN A N 1
ATOM 732 C CA . GLN A 1 93 ? -20.886 3.169 34.709 1.00 94.81 93 GLN A CA 1
ATOM 733 C C . GLN A 1 93 ? -22.057 2.476 35.418 1.00 94.81 93 GLN A C 1
ATOM 735 O O . GLN A 1 93 ? -22.538 2.977 36.437 1.00 94.81 93 GLN A O 1
ATOM 740 N N . LEU A 1 94 ? -22.508 1.322 34.914 1.00 91.44 94 LEU A N 1
ATOM 741 C CA . LEU A 1 94 ? -23.607 0.563 35.521 1.00 91.44 94 LEU A CA 1
ATOM 742 C C . LEU A 1 94 ? -23.247 0.047 36.921 1.00 91.44 94 LEU A C 1
ATOM 744 O O . LEU A 1 94 ? -24.072 0.133 37.828 1.00 91.44 94 LEU A O 1
ATOM 748 N N . GLN A 1 95 ? -22.009 -0.411 37.120 1.00 91.75 95 GLN A N 1
ATOM 749 C CA . GLN A 1 95 ? -21.505 -0.827 38.433 1.00 91.75 95 GLN A CA 1
ATOM 750 C C . GLN A 1 95 ? -21.465 0.343 39.428 1.00 91.75 95 GLN A C 1
ATOM 752 O O . GLN A 1 95 ? -21.935 0.207 40.558 1.00 91.75 95 GLN A O 1
ATOM 757 N N . LYS A 1 96 ? -20.984 1.521 39.000 1.00 91.44 96 LYS A N 1
ATOM 758 C CA . LYS A 1 96 ? -20.980 2.738 39.836 1.00 91.44 96 LYS A CA 1
ATOM 759 C C . LYS A 1 96 ? -22.384 3.171 40.258 1.00 91.44 96 LYS A C 1
ATOM 761 O O . LYS A 1 96 ? -22.572 3.590 41.397 1.00 91.44 96 LYS A O 1
ATOM 766 N N . ARG A 1 97 ? -23.363 3.083 39.351 1.00 87.94 97 ARG A N 1
ATOM 767 C CA . ARG A 1 97 ? -24.765 3.424 39.645 1.00 87.94 97 ARG A CA 1
ATOM 768 C C . ARG A 1 97 ? -25.417 2.403 40.578 1.00 87.94 97 ARG A C 1
ATOM 770 O O . ARG A 1 97 ? -26.090 2.812 41.512 1.00 87.94 97 ARG A O 1
ATOM 777 N N . GLY A 1 98 ? -25.164 1.107 40.379 1.00 82.06 98 GLY A N 1
ATOM 778 C CA . GLY A 1 98 ? -25.689 0.041 41.242 1.00 82.06 98 GLY A CA 1
ATOM 779 C C . GLY A 1 98 ? -25.161 0.071 42.683 1.00 82.06 98 GLY A C 1
ATOM 780 O O . GLY A 1 98 ? -25.822 -0.448 43.574 1.00 82.06 98 GLY A O 1
ATOM 781 N N . GLY A 1 99 ? -24.000 0.696 42.922 1.00 68.00 99 GLY A N 1
ATOM 782 C CA . GLY A 1 99 ? -23.434 0.894 44.262 1.00 68.00 99 GLY A CA 1
ATOM 783 C C . GLY A 1 99 ? -23.905 2.160 44.989 1.00 68.00 99 GLY A C 1
ATOM 784 O O . GLY A 1 99 ? -23.652 2.305 46.183 1.00 68.00 99 GLY A O 1
ATOM 785 N N . ARG A 1 100 ? -24.591 3.088 44.306 1.00 65.75 100 ARG A N 1
ATOM 786 C CA . ARG A 1 100 ? -25.222 4.235 44.967 1.00 65.75 100 ARG A CA 1
ATOM 787 C C . ARG A 1 100 ? -26.601 3.805 45.456 1.00 65.75 100 ARG A C 1
ATOM 789 O O . ARG A 1 100 ? -27.569 3.870 44.704 1.00 65.75 100 ARG A O 1
ATOM 796 N N . SER A 1 101 ? -26.688 3.390 46.723 1.00 52.94 101 SER A N 1
ATOM 797 C CA . SER A 1 101 ? -27.977 3.364 47.423 1.00 52.94 101 SER A CA 1
ATOM 798 C C . SER A 1 101 ? -28.646 4.727 47.241 1.00 52.94 101 SER A C 1
ATOM 800 O O . SER A 1 101 ? -27.958 5.742 47.399 1.00 52.94 101 SER A O 1
ATOM 802 N N . PRO A 1 102 ? -29.942 4.782 46.895 1.00 55.81 102 PRO A N 1
ATOM 803 C CA . PRO A 1 102 ? -30.647 6.042 46.769 1.00 55.81 102 PRO A CA 1
ATOM 804 C C . PRO A 1 102 ? -30.620 6.713 48.141 1.00 55.81 102 PRO A C 1
ATOM 806 O O . PRO A 1 102 ? -31.348 6.325 49.054 1.00 55.81 102 PRO A O 1
ATOM 809 N N . SER A 1 103 ? -29.736 7.695 48.318 1.00 51.34 103 SER A N 1
ATOM 810 C CA . SER A 1 103 ? -29.838 8.601 49.448 1.00 51.34 103 SER A CA 1
ATOM 811 C C . SER A 1 103 ? -31.165 9.315 49.258 1.00 51.34 103 SER A C 1
ATOM 813 O O . SER A 1 103 ? -31.325 10.064 48.293 1.00 51.34 103 SER A O 1
ATOM 815 N N . VAL A 1 104 ? -32.124 9.007 50.126 1.00 55.22 104 VAL A N 1
ATOM 816 C CA . VAL A 1 104 ? -33.446 9.625 50.192 1.00 55.22 104 VAL A CA 1
ATOM 817 C C . VAL A 1 104 ? -33.246 11.131 50.373 1.00 55.22 104 VAL A C 1
ATOM 819 O O . VAL A 1 104 ? -33.087 11.632 51.479 1.00 55.22 104 VAL A O 1
ATOM 822 N N . GLY A 1 105 ? -33.161 11.838 49.253 1.00 52.12 105 GLY A N 1
ATOM 823 C CA . GLY A 1 105 ? -32.909 13.267 49.151 1.00 52.12 105 GLY A CA 1
ATOM 824 C C . GLY A 1 105 ? -34.039 13.88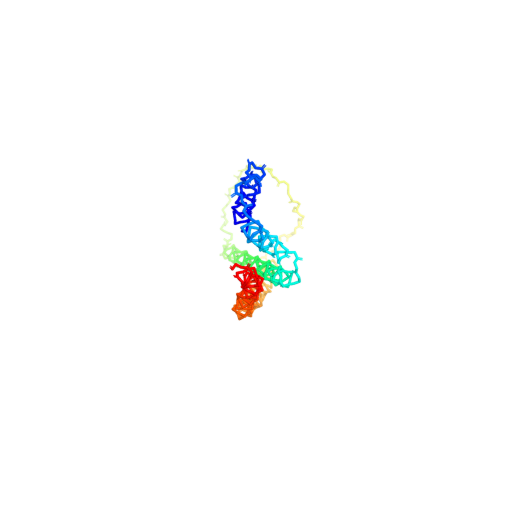0 48.351 1.00 52.12 105 GLY A C 1
ATOM 825 O O . GLY A 1 105 ? -33.933 14.094 47.150 1.00 52.12 105 GLY A O 1
ATOM 826 N N . ARG A 1 106 ? -35.159 14.072 49.040 1.00 57.62 106 ARG A N 1
ATOM 827 C CA . ARG A 1 106 ? -36.359 14.761 48.579 1.00 57.62 106 ARG A CA 1
ATOM 828 C C . ARG A 1 106 ? -36.004 16.204 48.202 1.00 57.62 106 ARG A C 1
ATOM 830 O O . ARG A 1 106 ? -35.881 17.028 49.097 1.00 57.62 106 ARG A O 1
ATOM 837 N N . SER A 1 107 ? -35.906 16.496 46.906 1.00 49.16 107 SER A N 1
ATOM 838 C CA . SER A 1 107 ? -36.012 17.858 46.368 1.00 49.16 107 SER A CA 1
ATOM 839 C C . SER A 1 107 ? -36.707 17.826 45.012 1.00 49.16 107 SER A C 1
ATOM 841 O O . SER A 1 107 ? -36.142 17.443 43.994 1.00 49.16 107 SER A O 1
ATOM 843 N N . SER A 1 108 ? -37.975 18.219 45.045 1.00 56.19 108 SER A N 1
ATOM 844 C CA . SER A 1 108 ? -38.763 18.680 43.909 1.00 56.19 108 SER A CA 1
ATOM 845 C C . SER A 1 108 ? -38.105 19.899 43.254 1.00 56.19 108 SER A C 1
ATOM 847 O O . SER A 1 108 ? -37.710 20.797 43.995 1.00 56.19 108 SER A O 1
ATOM 849 N N . HIS A 1 109 ? -38.055 19.955 41.917 1.00 54.78 109 HIS A N 1
ATOM 850 C CA . HIS A 1 109 ? -38.696 20.969 41.049 1.00 54.78 109 HIS A CA 1
ATOM 851 C C . HIS A 1 109 ? -37.940 21.142 39.709 1.00 54.78 109 HIS A C 1
ATOM 853 O O . HIS A 1 109 ? -36.768 21.500 39.717 1.00 54.78 109 HIS A O 1
ATOM 859 N N . GLY A 1 110 ? -38.649 20.975 38.581 1.00 57.69 110 GLY A N 1
ATOM 860 C CA . GLY A 1 110 ? -38.426 21.771 37.360 1.00 57.69 110 GLY A CA 1
ATOM 861 C C . GLY A 1 110 ? -37.770 21.119 36.130 1.00 57.69 110 GLY A C 1
ATOM 862 O O . GLY A 1 110 ? -36.560 21.193 35.989 1.00 57.69 110 GLY A O 1
ATOM 863 N N . SER A 1 111 ? -38.614 20.609 35.217 1.00 61.44 111 SER A N 1
ATOM 864 C CA . SER A 1 111 ? -38.669 20.908 33.763 1.00 61.44 111 SER A CA 1
ATOM 865 C C . SER A 1 111 ? -37.389 20.872 32.906 1.00 61.44 111 SER A C 1
ATOM 867 O O . SER A 1 111 ? -36.571 21.780 33.006 1.00 61.44 111 SER A O 1
ATOM 869 N N . SER A 1 112 ? -37.313 19.960 31.925 1.00 57.91 112 SER A N 1
ATOM 870 C CA . SER A 1 112 ? -37.588 20.273 30.500 1.00 57.91 112 SER A CA 1
ATOM 871 C C . SER A 1 112 ? -37.275 19.073 29.591 1.00 57.91 112 SER A C 1
ATOM 873 O O . SER A 1 112 ? -36.173 18.534 29.648 1.00 57.91 112 SER A O 1
ATOM 875 N N . ASP A 1 113 ? -38.286 18.704 28.807 1.00 62.00 113 ASP A N 1
ATOM 876 C CA . ASP A 1 113 ? -38.350 18.024 27.505 1.00 62.00 113 ASP A CA 1
ATOM 877 C C . ASP A 1 113 ? -37.059 17.469 26.874 1.00 62.00 113 ASP A C 1
ATOM 879 O O . ASP A 1 113 ? -36.164 18.226 26.511 1.00 62.00 113 ASP A O 1
ATOM 883 N N . ASP A 1 114 ? -37.026 16.148 26.670 1.00 52.28 114 ASP A N 1
ATOM 884 C CA . ASP A 1 114 ? -36.788 15.550 25.348 1.00 52.28 114 ASP A CA 1
ATOM 885 C C . ASP A 1 114 ? -37.225 14.072 25.374 1.00 52.28 114 ASP A C 1
ATOM 887 O O . ASP A 1 114 ? -36.823 13.288 26.240 1.00 52.28 114 ASP A O 1
ATOM 891 N N . ASP A 1 115 ? -38.116 13.748 24.439 1.00 62.44 115 ASP A N 1
ATOM 892 C CA . ASP A 1 115 ? -38.824 12.485 24.253 1.00 62.44 115 ASP A CA 1
ATOM 893 C C . ASP A 1 115 ? -37.890 11.300 23.956 1.00 62.44 115 ASP A C 1
ATOM 895 O O . ASP A 1 115 ? -37.168 11.302 22.963 1.00 62.44 115 ASP A O 1
ATOM 899 N N . ASP A 1 116 ? -37.985 10.237 24.758 1.00 56.06 116 ASP A N 1
ATOM 900 C CA . ASP A 1 116 ? -37.818 8.863 24.275 1.00 56.06 116 ASP A CA 1
ATOM 901 C C . ASP A 1 116 ? -38.534 7.899 25.235 1.00 56.06 116 ASP A C 1
ATOM 903 O O . ASP A 1 116 ? -38.273 7.866 26.439 1.00 56.06 116 ASP A O 1
ATOM 907 N N . GLU A 1 117 ? -39.483 7.145 24.679 1.00 58.09 117 GLU A N 1
ATOM 908 C CA . GLU A 1 117 ? -40.525 6.375 25.363 1.00 58.09 117 GLU A CA 1
ATOM 909 C C . GLU A 1 117 ? -40.029 5.496 26.529 1.00 58.09 117 GLU A C 1
ATOM 911 O O . GLU A 1 117 ? -39.466 4.409 26.361 1.00 58.09 117 GLU A O 1
ATOM 916 N N . GLU A 1 118 ? -40.336 5.945 27.746 1.00 56.53 118 GLU A N 1
ATOM 917 C CA . GLU A 1 118 ? -40.247 5.178 28.983 1.00 56.53 118 GLU A CA 1
ATOM 918 C C . GLU A 1 118 ? -41.619 4.559 29.283 1.00 56.53 118 GLU A C 1
ATOM 920 O O . GLU A 1 118 ? -42.485 5.180 29.899 1.00 56.53 118 GLU A O 1
ATOM 925 N N . VAL A 1 119 ? -41.835 3.315 28.843 1.00 58.53 119 VAL A N 1
ATOM 926 C CA . VAL A 1 119 ? -43.013 2.541 29.264 1.00 58.53 119 VAL A CA 1
ATOM 927 C C . VAL A 1 119 ? -42.694 1.774 30.546 1.00 58.53 119 VAL A C 1
ATOM 929 O O . VAL A 1 119 ? -42.063 0.717 30.543 1.00 58.53 119 VAL A O 1
ATOM 932 N N . ASP A 1 120 ? -43.098 2.419 31.635 1.00 61.09 120 ASP A N 1
ATOM 933 C CA . ASP A 1 120 ? -43.613 1.915 32.909 1.00 61.09 120 ASP A CA 1
ATOM 934 C C . ASP A 1 120 ? -43.303 0.450 33.283 1.00 61.09 120 ASP A C 1
ATOM 936 O O . ASP A 1 120 ? -43.871 -0.511 32.757 1.00 61.09 120 ASP A O 1
ATOM 940 N N . ALA A 1 121 ? -42.440 0.282 34.288 1.00 51.69 121 ALA A N 1
ATOM 941 C CA . ALA A 1 121 ? -42.252 -0.979 34.992 1.00 51.69 121 ALA A CA 1
ATOM 942 C C . ALA A 1 121 ? -42.212 -0.742 36.509 1.00 51.69 121 ALA A C 1
ATOM 944 O O . ALA A 1 121 ? -41.151 -0.581 37.111 1.00 51.69 121 ALA A O 1
ATOM 945 N N . VAL A 1 122 ? -43.412 -0.730 37.097 1.00 52.09 122 VAL A N 1
ATOM 946 C CA . VAL A 1 122 ? -43.791 -1.268 38.416 1.00 52.09 122 VAL A CA 1
ATOM 947 C C . VAL A 1 122 ? -42.639 -1.369 39.430 1.00 52.09 122 VAL A C 1
ATOM 949 O O . VAL A 1 122 ? -41.865 -2.328 39.467 1.00 52.09 122 VAL A O 1
ATOM 952 N N . LEU A 1 123 ? -42.599 -0.381 40.323 1.00 56.47 123 LEU A N 1
ATOM 953 C CA . LEU A 1 123 ? -41.753 -0.320 41.513 1.00 56.47 123 LEU A CA 1
ATOM 954 C C . LEU A 1 123 ? -42.092 -1.456 42.497 1.00 56.47 123 LEU A C 1
ATOM 956 O O . LEU A 1 123 ? -42.978 -1.315 43.339 1.00 56.47 123 LEU A O 1
ATOM 960 N N . LEU A 1 124 ? -41.352 -2.568 42.435 1.00 50.78 124 LEU A N 1
ATOM 961 C CA . LEU A 1 124 ? -41.268 -3.541 43.531 1.00 50.78 124 LEU A CA 1
ATOM 962 C C . LEU A 1 124 ? -39.983 -3.330 44.356 1.00 50.78 124 LEU A C 1
ATOM 964 O O . LEU A 1 124 ? -38.925 -3.050 43.784 1.00 50.78 124 LEU A O 1
ATOM 968 N N . PRO A 1 125 ? -40.033 -3.471 45.696 1.00 51.50 125 PRO A N 1
ATOM 969 C CA . PRO A 1 125 ? -38.921 -3.111 46.564 1.00 51.50 125 PRO A CA 1
ATOM 970 C C . PRO A 1 125 ? -37.810 -4.170 46.577 1.00 51.50 125 PRO A C 1
ATOM 972 O O . PRO A 1 125 ? -38.046 -5.355 46.794 1.00 51.50 125 PRO A O 1
ATOM 975 N N . ALA A 1 126 ? -36.581 -3.682 46.400 1.00 53.56 126 ALA A N 1
ATOM 976 C CA . ALA A 1 126 ? -35.327 -4.142 47.002 1.00 53.56 126 ALA A CA 1
ATOM 977 C C . ALA A 1 126 ? -35.149 -5.656 47.255 1.00 53.56 126 ALA A C 1
ATOM 979 O O . ALA A 1 126 ? -35.007 -6.107 48.390 1.00 53.56 126 ALA A O 1
ATOM 980 N N . SER A 1 127 ? -34.986 -6.427 46.179 1.00 51.62 127 SER A N 1
ATOM 981 C CA . SER A 1 127 ? -34.178 -7.651 46.222 1.00 51.62 127 SER A CA 1
ATOM 982 C C . SER A 1 127 ? -32.702 -7.252 46.076 1.00 51.62 127 SER A C 1
ATOM 984 O O . SER A 1 127 ? -32.212 -7.016 44.967 1.00 51.62 127 SER A O 1
ATOM 986 N N . ALA A 1 128 ? -31.990 -7.149 47.198 1.00 56.34 128 ALA A N 1
ATOM 987 C CA . ALA A 1 128 ? -30.541 -7.006 47.206 1.00 56.34 128 ALA A CA 1
ATOM 988 C C . ALA A 1 128 ? -29.894 -8.266 46.603 1.00 56.34 128 ALA A C 1
ATOM 990 O O . ALA A 1 128 ? -30.099 -9.371 47.098 1.00 56.34 128 ALA A O 1
ATOM 991 N N . GLY A 1 129 ? -29.109 -8.101 45.534 1.00 56.03 129 GLY A N 1
ATOM 992 C CA . GLY A 1 129 ? -28.119 -9.106 45.131 1.00 56.03 129 GLY A CA 1
ATOM 993 C C . GLY A 1 129 ? -28.143 -9.590 43.682 1.00 56.03 129 GLY A C 1
ATOM 994 O O . GLY A 1 129 ? -27.221 -10.306 43.302 1.00 56.03 129 GLY A O 1
ATOM 995 N N . ARG A 1 130 ? -29.114 -9.208 42.838 1.00 61.75 130 ARG A N 1
ATOM 996 C CA . ARG A 1 130 ? -29.058 -9.556 41.405 1.00 61.75 130 ARG A CA 1
ATOM 997 C C . ARG A 1 130 ? -28.559 -8.379 40.562 1.00 61.75 130 ARG A C 1
ATOM 999 O O . ARG A 1 130 ? -29.153 -7.302 40.638 1.00 61.75 130 ARG A O 1
ATOM 1006 N N . PRO A 1 131 ? -27.503 -8.565 39.739 1.00 66.94 131 PRO A N 1
ATOM 1007 C CA . PRO A 1 131 ? -27.189 -7.645 38.654 1.00 66.94 131 PRO A CA 1
ATOM 1008 C C . PRO A 1 131 ? -28.470 -7.336 37.887 1.00 66.94 131 PRO A C 1
ATOM 1010 O O . PRO A 1 131 ? -29.220 -8.252 37.545 1.00 66.94 131 PRO A O 1
ATOM 1013 N N . THR A 1 132 ? -28.741 -6.059 37.619 1.00 83.38 132 THR A N 1
ATOM 1014 C CA . THR A 1 132 ? -29.886 -5.708 36.774 1.00 83.38 132 THR A CA 1
ATOM 1015 C C . THR A 1 132 ? -29.756 -6.457 35.443 1.00 83.38 132 THR A C 1
ATOM 1017 O O . THR A 1 132 ? -28.645 -6.630 34.934 1.00 83.38 132 THR A O 1
ATOM 1020 N N . ALA A 1 133 ? -30.866 -6.890 34.837 1.00 88.62 133 ALA A N 1
ATOM 1021 C CA . ALA A 1 133 ? -30.839 -7.575 33.535 1.00 88.62 133 ALA A CA 1
ATOM 1022 C C . ALA A 1 133 ? -30.082 -6.764 32.457 1.00 88.62 133 ALA A C 1
ATOM 1024 O O . ALA A 1 133 ? -29.555 -7.303 31.485 1.00 88.62 133 ALA A O 1
ATOM 1025 N N . ARG A 1 134 ? -29.988 -5.439 32.638 1.00 90.12 134 ARG A N 1
ATOM 1026 C CA . ARG A 1 134 ? -29.143 -4.547 31.839 1.00 90.12 134 ARG A CA 1
ATOM 1027 C C . ARG A 1 134 ? -27.644 -4.779 32.068 1.00 90.12 134 ARG A C 1
ATOM 1029 O O . ARG A 1 134 ? -26.911 -4.822 31.085 1.00 90.12 134 ARG A O 1
ATOM 1036 N N . LEU A 1 135 ? -27.175 -4.923 33.309 1.00 92.19 135 LEU A N 1
ATOM 1037 C CA . LEU A 1 135 ? -25.764 -5.197 33.606 1.00 92.19 135 LEU A CA 1
ATOM 1038 C C . LEU A 1 135 ? -25.329 -6.564 33.058 1.00 92.19 135 LEU A C 1
ATOM 1040 O O . LEU A 1 135 ? -24.294 -6.619 32.402 1.00 92.19 135 LEU A O 1
ATOM 1044 N N . SER A 1 136 ? -26.140 -7.619 33.227 1.00 93.38 136 SER A N 1
ATOM 1045 C CA . SER A 1 136 ? -25.833 -8.956 32.675 1.00 93.38 136 SER A CA 1
ATOM 1046 C C . SER A 1 136 ? -25.614 -8.913 31.161 1.00 93.38 136 SER A C 1
ATOM 1048 O O . SER A 1 136 ? -24.553 -9.296 30.679 1.00 93.38 136 SER A O 1
ATOM 1050 N N . ARG A 1 137 ? -26.553 -8.314 30.415 1.00 94.88 137 ARG A N 1
ATOM 1051 C CA . ARG A 1 137 ? -26.435 -8.169 28.953 1.00 94.88 137 ARG A CA 1
ATOM 1052 C C . ARG A 1 137 ? -25.198 -7.378 28.519 1.00 94.88 137 ARG A C 1
ATOM 1054 O O . ARG A 1 137 ? -24.612 -7.677 27.488 1.00 94.88 137 ARG A O 1
ATOM 1061 N N . ASN A 1 138 ? -24.798 -6.343 29.266 1.00 95.94 138 ASN A N 1
ATOM 1062 C CA . ASN A 1 138 ? -23.589 -5.580 28.924 1.00 95.94 138 ASN A CA 1
ATOM 1063 C C . ASN A 1 138 ? -22.302 -6.337 29.281 1.00 95.94 138 ASN A C 1
ATOM 1065 O O . ASN A 1 138 ? -21.310 -6.165 28.583 1.00 95.94 138 ASN A O 1
ATOM 1069 N N . LEU A 1 139 ? -22.317 -7.187 30.313 1.00 96.88 139 LEU A N 1
ATOM 1070 C CA . LEU A 1 139 ? -21.201 -8.089 30.610 1.00 96.88 139 LEU A CA 1
ATOM 1071 C C . LEU A 1 139 ? -21.024 -9.141 29.511 1.00 96.88 139 LEU A C 1
ATOM 1073 O O . LEU A 1 139 ? -19.902 -9.361 29.073 1.00 96.88 139 LEU A O 1
ATOM 1077 N N . GLU A 1 140 ? -22.113 -9.733 29.018 1.00 97.31 140 GLU A N 1
ATOM 1078 C CA . GLU A 1 140 ? -22.073 -10.665 27.880 1.00 97.31 140 GLU A CA 1
ATOM 1079 C C . GLU A 1 140 ? -21.492 -9.995 26.628 1.00 97.31 140 GLU A C 1
ATOM 1081 O O . GLU A 1 140 ? -20.562 -10.519 26.018 1.00 97.31 140 GLU A O 1
ATOM 1086 N N . LYS A 1 141 ? -21.966 -8.786 26.294 1.00 97.94 141 LYS A N 1
ATOM 1087 C CA . LYS A 1 141 ? -21.430 -8.002 25.170 1.00 97.94 141 LYS A CA 1
ATOM 1088 C C . LYS A 1 141 ? -19.959 -7.632 25.344 1.00 97.94 141 LYS A C 1
ATOM 1090 O O . LYS A 1 141 ? -19.221 -7.656 24.370 1.00 97.94 141 LYS A O 1
ATOM 1095 N N . LEU A 1 142 ? -19.528 -7.329 26.569 1.00 97.88 142 LEU A N 1
ATOM 1096 C CA . LEU A 1 142 ? -18.123 -7.066 26.879 1.00 97.88 142 LEU A CA 1
ATOM 1097 C C . LEU A 1 142 ? -17.244 -8.311 26.678 1.00 97.88 142 LEU A C 1
ATOM 1099 O O . LEU A 1 142 ? -16.128 -8.214 26.173 1.00 97.88 142 LEU A O 1
ATOM 1103 N N . VAL A 1 143 ? -17.728 -9.487 27.086 1.00 98.31 143 VAL A N 1
ATOM 1104 C CA . VAL A 1 143 ? -17.016 -10.751 26.850 1.00 98.31 143 VAL A CA 1
ATOM 1105 C C . VAL A 1 143 ? -16.886 -11.008 25.350 1.00 98.31 143 VAL A C 1
ATOM 1107 O O . VAL A 1 143 ? -15.793 -11.341 24.893 1.00 98.31 143 VAL A O 1
ATOM 1110 N N . GLN A 1 144 ? -17.967 -10.795 24.596 1.00 98.38 144 GLN A N 1
ATOM 1111 C CA . GLN A 1 144 ? -17.970 -10.949 23.144 1.00 98.38 144 GLN A CA 1
ATOM 1112 C C . GLN A 1 144 ? -17.001 -9.971 22.463 1.00 98.38 144 GLN A C 1
ATOM 1114 O O . GLN A 1 144 ? -16.104 -10.413 21.751 1.00 98.38 144 GLN A O 1
ATOM 1119 N N . SER A 1 145 ? -17.083 -8.668 22.757 1.00 97.94 145 SER A N 1
ATOM 1120 C CA . SER A 1 145 ? -16.208 -7.663 22.136 1.00 97.94 145 SER A CA 1
ATOM 1121 C C . SER A 1 145 ? -14.728 -7.874 22.463 1.00 97.94 145 SER A C 1
ATOM 1123 O O . SER A 1 145 ? -13.862 -7.614 21.631 1.00 97.94 145 SER A O 1
ATOM 1125 N N . ARG A 1 146 ? -14.410 -8.410 23.650 1.00 98.69 146 ARG A N 1
ATOM 1126 C CA . ARG A 1 146 ? -13.037 -8.798 24.008 1.00 98.69 146 ARG A CA 1
ATOM 1127 C C . ARG A 1 146 ? -12.543 -9.997 23.197 1.00 98.69 146 ARG A C 1
ATOM 1129 O O . ARG A 1 146 ? -11.365 -10.044 22.845 1.00 98.69 146 ARG A O 1
ATOM 1136 N N . ALA A 1 147 ? -13.408 -10.974 22.929 1.00 98.38 147 ALA A N 1
ATOM 1137 C CA . ALA A 1 147 ? -13.065 -12.099 22.064 1.00 98.38 147 ALA A CA 1
ATOM 1138 C C . ALA A 1 147 ? -12.840 -11.631 20.616 1.00 98.38 147 ALA A C 1
ATOM 1140 O O . ALA A 1 147 ? -11.844 -12.020 20.002 1.00 98.38 147 ALA A O 1
ATOM 1141 N N . ASP A 1 148 ? -13.706 -10.745 20.121 1.00 98.06 148 ASP A N 1
ATOM 1142 C CA . ASP A 1 148 ? -13.636 -10.198 18.764 1.00 98.06 148 ASP A CA 1
ATOM 1143 C C . ASP A 1 148 ? -12.388 -9.327 18.560 1.00 98.06 148 ASP A C 1
ATOM 1145 O O . ASP A 1 148 ? -11.656 -9.530 17.590 1.00 98.06 148 ASP A O 1
ATOM 1149 N N . GLU A 1 149 ? -12.072 -8.427 19.501 1.00 98.25 149 GLU A N 1
ATOM 1150 C CA . GLU A 1 149 ? -10.842 -7.620 19.462 1.00 98.25 149 GLU A CA 1
ATOM 1151 C C . GLU A 1 149 ? -9.599 -8.511 19.442 1.00 98.25 149 GLU A C 1
ATOM 1153 O O . GLU A 1 149 ? -8.733 -8.336 18.583 1.00 98.25 149 GLU A O 1
ATOM 1158 N N . LYS A 1 150 ? -9.539 -9.526 20.313 1.00 98.50 150 LYS A N 1
ATOM 1159 C CA . LYS A 1 150 ? -8.403 -10.452 20.363 1.00 98.50 150 LYS A CA 1
ATOM 1160 C C . LYS A 1 150 ? -8.245 -11.219 19.051 1.00 98.50 150 LYS A C 1
ATOM 1162 O O . LYS A 1 150 ? -7.124 -11.349 18.556 1.00 98.50 150 LYS A O 1
ATOM 1167 N N . SER A 1 151 ? -9.346 -11.725 18.495 1.00 98.25 151 SER A N 1
ATOM 1168 C CA . SER A 1 151 ? -9.347 -12.433 17.212 1.00 98.25 151 SER A CA 1
ATOM 1169 C C . SER A 1 151 ? -8.874 -11.520 16.077 1.00 98.25 151 SER A C 1
ATOM 1171 O O . SER A 1 151 ? -8.001 -11.900 15.294 1.00 98.25 151 SER A O 1
ATOM 1173 N N . MET A 1 152 ? -9.391 -10.290 16.017 1.00 98.19 152 MET A N 1
ATOM 1174 C CA . MET A 1 152 ? -9.034 -9.317 14.985 1.00 98.19 152 MET A CA 1
ATOM 1175 C C . MET A 1 152 ? -7.575 -8.856 15.100 1.00 98.19 152 MET A C 1
ATOM 1177 O O . MET A 1 152 ? -6.878 -8.755 14.090 1.00 98.19 152 MET A O 1
ATOM 1181 N N . SER A 1 153 ? -7.074 -8.642 16.319 1.00 98.00 153 SER A N 1
ATOM 1182 C CA . SER A 1 153 ? -5.664 -8.326 16.569 1.00 98.00 153 SER A CA 1
ATOM 1183 C C . SER A 1 153 ? -4.742 -9.463 16.116 1.00 98.00 153 SER A C 1
ATOM 1185 O O . SER A 1 153 ? -3.780 -9.215 15.390 1.00 98.00 153 SER A O 1
ATOM 1187 N N . GLN A 1 154 ? -5.071 -10.721 16.437 1.00 98.44 154 GLN A N 1
ATOM 1188 C CA . GLN A 1 154 ? -4.298 -11.884 15.979 1.00 98.44 154 GLN A CA 1
ATOM 1189 C C . GLN A 1 154 ? -4.289 -12.028 14.452 1.00 98.44 154 GLN A C 1
ATOM 1191 O O . GLN A 1 154 ? -3.230 -12.279 13.867 1.00 98.44 154 GLN A O 1
ATOM 1196 N N . LEU A 1 155 ? -5.448 -11.847 13.810 1.00 98.12 155 LEU A N 1
ATOM 1197 C CA . LEU A 1 155 ? -5.571 -11.866 12.354 1.00 98.12 155 LEU A CA 1
ATOM 1198 C C . LEU A 1 155 ? -4.699 -10.774 11.725 1.00 98.12 155 LEU A C 1
ATOM 1200 O O . LEU A 1 155 ? -3.847 -11.078 10.888 1.00 98.12 155 LEU A O 1
ATOM 1204 N N . CYS A 1 156 ? -4.840 -9.530 12.187 1.00 97.75 156 CYS A N 1
ATOM 1205 C CA . CYS A 1 156 ? -4.076 -8.389 11.694 1.00 97.75 156 CYS A CA 1
ATOM 1206 C C . CYS A 1 156 ? -2.559 -8.602 11.845 1.00 97.75 156 CYS A C 1
ATOM 1208 O O . CYS A 1 156 ? -1.807 -8.393 10.894 1.00 97.75 156 CYS A O 1
ATOM 1210 N N . ASP A 1 157 ? -2.098 -9.107 12.992 1.00 97.44 157 ASP A N 1
ATOM 1211 C CA . ASP A 1 157 ? -0.677 -9.390 13.231 1.00 97.44 157 ASP A CA 1
ATOM 1212 C C . ASP A 1 157 ? -0.138 -10.520 12.345 1.00 97.44 157 ASP A C 1
ATOM 1214 O O . ASP A 1 157 ? 1.042 -10.535 11.971 1.00 97.44 157 ASP A O 1
ATOM 1218 N N . SER A 1 158 ? -0.971 -11.516 12.039 1.00 98.12 158 SER A N 1
ATOM 1219 C CA . SER A 1 158 ? -0.602 -12.596 11.123 1.00 98.12 158 SER A CA 1
ATOM 1220 C C . SER A 1 158 ? -0.463 -12.087 9.683 1.00 98.12 158 SER A C 1
ATOM 1222 O O . SER A 1 158 ? 0.556 -12.368 9.041 1.00 98.12 158 SER A O 1
ATOM 1224 N N . GLU A 1 159 ? -1.402 -11.253 9.228 1.00 97.12 159 GLU A N 1
ATOM 1225 C CA . GLU A 1 159 ? -1.399 -10.670 7.885 1.00 97.12 159 GLU A CA 1
ATOM 1226 C C . GLU A 1 159 ? -0.298 -9.628 7.705 1.00 97.12 159 GLU A C 1
ATOM 1228 O O . GLU A 1 159 ? 0.409 -9.662 6.703 1.00 97.12 159 GLU A O 1
ATOM 1233 N N . LEU A 1 160 ? -0.031 -8.775 8.699 1.00 91.38 160 LEU A N 1
ATOM 1234 C CA . LEU A 1 160 ? 1.096 -7.835 8.655 1.00 91.38 160 LEU A CA 1
ATOM 1235 C C . LEU A 1 160 ? 2.440 -8.559 8.514 1.00 91.38 160 LEU A C 1
ATOM 1237 O O . LEU A 1 160 ? 3.308 -8.140 7.742 1.00 91.38 160 LEU A O 1
ATOM 1241 N N . ARG A 1 161 ? 2.619 -9.680 9.225 1.00 94.12 161 ARG A N 1
ATOM 1242 C CA . ARG A 1 161 ? 3.819 -10.518 9.084 1.00 94.12 161 ARG A CA 1
ATOM 1243 C C . ARG A 1 161 ? 3.891 -11.175 7.707 1.00 94.12 161 ARG A C 1
ATOM 1245 O O . ARG A 1 161 ? 4.981 -11.254 7.138 1.00 94.12 161 ARG A O 1
ATOM 1252 N N . ALA A 1 162 ? 2.767 -11.655 7.177 1.00 92.50 162 ALA A N 1
ATOM 1253 C CA . ALA A 1 162 ? 2.706 -12.242 5.841 1.00 92.50 162 ALA A CA 1
ATOM 1254 C C . ALA A 1 162 ? 3.022 -11.204 4.754 1.00 92.50 162 ALA A C 1
ATOM 1256 O O . ALA A 1 162 ? 3.911 -11.435 3.932 1.00 92.50 162 ALA A O 1
ATOM 1257 N N . PHE A 1 163 ? 2.396 -10.031 4.830 1.00 85.19 163 PHE A N 1
ATOM 1258 C CA . PHE A 1 163 ? 2.652 -8.879 3.974 1.00 85.19 163 PHE A CA 1
ATOM 1259 C C . PHE A 1 163 ? 4.122 -8.450 4.022 1.00 85.19 163 PHE A C 1
ATOM 1261 O O . PHE A 1 163 ? 4.749 -8.283 2.980 1.00 85.19 163 PHE A O 1
ATOM 1268 N N . GLY A 1 164 ? 4.730 -8.356 5.211 1.00 79.94 164 GLY A N 1
ATOM 1269 C CA . GLY A 1 164 ? 6.150 -8.012 5.349 1.00 79.94 164 GLY A CA 1
ATOM 1270 C C . GLY A 1 164 ? 7.091 -8.977 4.610 1.00 79.94 164 GLY A C 1
ATOM 1271 O O . GLY A 1 164 ? 8.066 -8.542 3.984 1.00 79.94 164 GLY A O 1
ATOM 1272 N N . ARG A 1 165 ? 6.776 -10.283 4.625 1.00 85.38 165 ARG A N 1
ATOM 1273 C CA . ARG A 1 165 ? 7.514 -11.302 3.856 1.00 85.38 165 ARG A CA 1
ATOM 1274 C C . ARG A 1 165 ? 7.300 -11.136 2.349 1.00 85.38 165 ARG A C 1
ATOM 1276 O O . ARG A 1 165 ? 8.284 -11.107 1.608 1.00 85.38 165 ARG A O 1
ATOM 1283 N N . ARG A 1 166 ? 6.045 -10.975 1.908 1.00 85.81 166 ARG A N 1
ATOM 1284 C CA . ARG A 1 166 ? 5.682 -10.796 0.489 1.00 85.81 166 ARG A CA 1
ATOM 1285 C C . ARG A 1 166 ? 6.296 -9.530 -0.104 1.00 85.81 166 ARG A C 1
ATOM 1287 O O . ARG A 1 166 ? 6.972 -9.612 -1.125 1.00 85.81 166 ARG A O 1
ATOM 1294 N N . ARG A 1 167 ? 6.189 -8.387 0.584 1.00 80.44 167 ARG A N 1
ATOM 1295 C CA . ARG A 1 167 ? 6.741 -7.085 0.164 1.00 80.44 167 ARG A CA 1
ATOM 1296 C C . ARG A 1 167 ? 8.202 -7.186 -0.265 1.00 80.44 167 ARG A C 1
ATOM 1298 O O . ARG A 1 167 ? 8.570 -6.701 -1.326 1.00 80.44 167 ARG A O 1
ATOM 1305 N N . THR A 1 168 ? 9.033 -7.843 0.543 1.00 74.94 168 THR A N 1
ATOM 1306 C CA . THR A 1 168 ? 10.466 -7.988 0.242 1.00 74.94 168 THR A CA 1
ATOM 1307 C C . THR A 1 168 ? 10.696 -8.795 -1.039 1.00 74.94 168 THR A C 1
ATOM 1309 O O . THR A 1 168 ? 11.575 -8.459 -1.832 1.00 74.94 168 THR A O 1
ATOM 1312 N N . SER A 1 169 ? 9.900 -9.845 -1.259 1.00 77.31 169 SER A N 1
ATOM 1313 C CA . SER A 1 169 ? 9.952 -10.646 -2.483 1.00 77.31 169 SER A CA 1
ATOM 1314 C C . SER A 1 169 ? 9.483 -9.845 -3.701 1.00 77.31 169 SER A C 1
ATOM 1316 O O . SER A 1 169 ? 10.203 -9.816 -4.699 1.00 77.31 169 SER A O 1
ATOM 1318 N N . HIS A 1 170 ? 8.361 -9.124 -3.596 1.00 75.06 170 HIS A N 1
ATOM 1319 C CA . HIS A 1 170 ? 7.838 -8.283 -4.676 1.00 75.06 170 HIS A CA 1
ATOM 1320 C C . HIS A 1 170 ? 8.807 -7.166 -5.060 1.00 75.06 170 HIS A C 1
ATOM 1322 O O . HIS A 1 170 ? 9.124 -7.026 -6.237 1.00 75.06 170 HIS A O 1
ATOM 1328 N N . SER A 1 171 ? 9.358 -6.422 -4.094 1.00 70.56 171 SER A N 1
ATOM 1329 C CA . SER A 1 171 ? 10.332 -5.361 -4.387 1.00 70.56 171 SER A CA 1
ATOM 1330 C C . SER A 1 171 ? 11.568 -5.899 -5.110 1.00 70.56 171 SER A C 1
ATOM 1332 O O . SER A 1 171 ? 12.047 -5.277 -6.053 1.00 70.56 171 SER A O 1
ATOM 1334 N N . ARG A 1 172 ? 12.070 -7.081 -4.721 1.00 73.50 172 ARG A N 1
ATOM 1335 C CA . ARG A 1 172 ? 13.183 -7.724 -5.436 1.00 73.50 172 ARG A CA 1
ATOM 1336 C C . ARG A 1 172 ? 12.788 -8.110 -6.858 1.00 73.50 172 ARG A C 1
ATOM 1338 O O . ARG A 1 172 ? 13.540 -7.807 -7.779 1.00 73.50 172 ARG A O 1
ATOM 1345 N N . ALA A 1 173 ? 11.633 -8.749 -7.042 1.00 76.31 173 ALA A N 1
ATOM 1346 C CA . ALA A 1 173 ? 11.148 -9.155 -8.361 1.00 76.31 173 ALA A CA 1
ATOM 1347 C C . ALA A 1 173 ? 10.986 -7.949 -9.301 1.00 76.31 173 ALA A C 1
ATOM 1349 O O . ALA A 1 173 ? 11.487 -7.980 -10.422 1.00 76.31 173 ALA A O 1
ATOM 1350 N N . VAL A 1 174 ? 10.392 -6.862 -8.801 1.00 74.12 174 VAL A N 1
ATOM 1351 C CA . VAL A 1 174 ? 10.249 -5.570 -9.489 1.00 74.12 174 VAL A CA 1
ATOM 1352 C C . VAL A 1 174 ? 11.611 -5.022 -9.926 1.00 74.12 174 VAL A C 1
ATOM 1354 O O . VAL A 1 174 ? 11.819 -4.766 -11.112 1.00 74.12 174 VAL A O 1
ATOM 1357 N N . CYS A 1 175 ? 12.567 -4.892 -8.999 1.00 71.56 175 CYS A N 1
ATOM 1358 C CA . CYS A 1 175 ? 13.897 -4.366 -9.311 1.00 71.56 175 CYS A CA 1
ATOM 1359 C C . CYS A 1 175 ? 14.649 -5.244 -10.320 1.00 71.56 175 CYS A C 1
ATOM 1361 O O . CYS A 1 175 ? 15.268 -4.727 -11.247 1.00 71.56 175 CYS A O 1
ATOM 1363 N N . HIS A 1 176 ? 14.579 -6.570 -10.171 1.00 76.12 176 HIS A N 1
ATOM 1364 C CA . HIS A 1 176 ? 15.203 -7.499 -11.113 1.00 76.12 176 HIS A CA 1
ATOM 1365 C C . HIS A 1 176 ? 14.551 -7.447 -12.498 1.00 76.12 176 HIS A C 1
ATOM 1367 O O . HIS A 1 176 ? 15.268 -7.470 -13.497 1.00 76.12 176 HIS A O 1
ATOM 1373 N N . GLY A 1 177 ? 13.220 -7.352 -12.572 1.00 77.31 177 GLY A N 1
ATOM 1374 C CA . GLY A 1 177 ? 12.482 -7.212 -13.827 1.00 77.31 177 GLY A CA 1
ATOM 1375 C C . GLY A 1 177 ? 12.850 -5.926 -14.567 1.00 77.31 177 GLY A C 1
ATOM 1376 O O . GLY A 1 177 ? 13.170 -5.968 -15.758 1.00 77.31 177 GLY A O 1
ATOM 1377 N N . LEU A 1 178 ? 12.911 -4.805 -13.842 1.00 74.50 178 LEU A N 1
ATOM 1378 C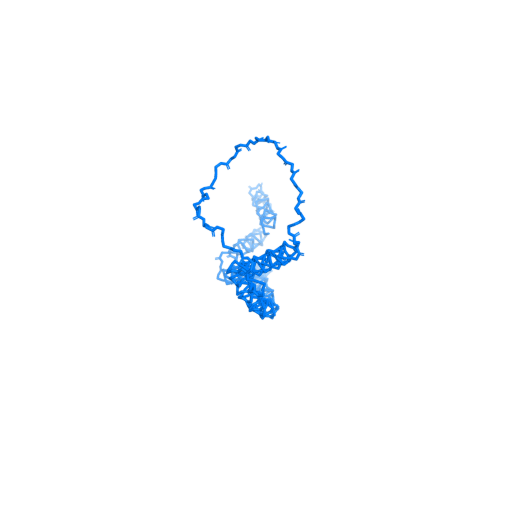 CA . LEU A 1 178 ? 13.365 -3.515 -14.365 1.00 74.50 178 LEU A CA 1
ATOM 1379 C C . LEU A 1 178 ? 14.802 -3.583 -14.881 1.00 74.50 178 LEU A C 1
ATOM 1381 O O . LEU A 1 178 ? 15.057 -3.252 -16.038 1.00 74.50 178 LEU A O 1
ATOM 1385 N N . LEU A 1 179 ? 15.732 -4.064 -14.051 1.00 75.00 179 LEU A N 1
ATOM 1386 C CA . LEU A 1 179 ? 17.144 -4.160 -14.417 1.00 75.00 179 LEU A CA 1
ATOM 1387 C C . LEU A 1 179 ? 17.344 -5.056 -15.642 1.00 75.00 179 LEU A C 1
ATOM 1389 O O . LEU A 1 179 ? 18.076 -4.695 -16.558 1.00 75.00 179 LEU A O 1
ATOM 1393 N N . ARG A 1 180 ? 16.670 -6.210 -15.691 1.00 79.94 180 ARG A N 1
ATOM 1394 C CA . ARG A 1 180 ? 16.740 -7.133 -16.829 1.00 79.94 180 ARG A CA 1
ATOM 1395 C C . ARG A 1 180 ? 16.240 -6.483 -18.115 1.00 79.94 180 ARG A C 1
ATOM 1397 O O . ARG A 1 180 ? 16.854 -6.674 -19.162 1.00 79.94 180 ARG A O 1
ATOM 1404 N N . SER A 1 181 ? 15.137 -5.745 -18.037 1.00 77.00 181 SER A N 1
ATOM 1405 C CA . SER A 1 181 ? 14.561 -5.048 -19.191 1.00 77.00 181 SER A CA 1
ATOM 1406 C C . SER A 1 181 ? 15.503 -3.945 -19.681 1.00 77.00 181 SER A C 1
ATOM 1408 O O . SER A 1 181 ? 15.802 -3.876 -20.869 1.00 77.00 181 SER A O 1
ATOM 1410 N N . TYR A 1 182 ? 16.076 -3.172 -18.756 1.00 75.75 182 TYR A N 1
ATOM 1411 C CA . TYR A 1 182 ? 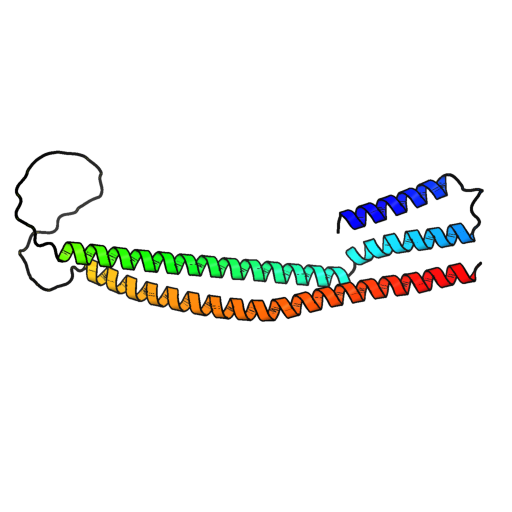17.042 -2.120 -19.068 1.00 75.75 182 TYR A CA 1
ATOM 1412 C C . TYR A 1 182 ? 18.345 -2.655 -19.684 1.00 75.75 182 TYR A C 1
ATOM 1414 O O . TYR A 1 182 ? 18.816 -2.145 -20.697 1.00 75.75 182 TYR A O 1
ATOM 1422 N N . VAL A 1 183 ? 18.916 -3.724 -19.119 1.00 77.50 183 VAL A N 1
ATOM 1423 C CA . VAL A 1 183 ? 20.144 -4.347 -19.645 1.00 77.50 183 VAL A CA 1
ATOM 1424 C C . VAL A 1 183 ? 19.929 -4.903 -21.052 1.00 77.50 183 VAL A C 1
ATOM 1426 O O . VAL A 1 183 ? 20.811 -4.765 -21.897 1.00 77.50 183 VAL A O 1
ATOM 1429 N N . ARG A 1 184 ? 18.767 -5.510 -21.326 1.00 80.06 184 ARG A N 1
ATOM 1430 C CA . ARG A 1 184 ? 18.416 -5.975 -22.677 1.00 80.06 184 ARG A CA 1
ATOM 1431 C C . ARG A 1 184 ? 18.373 -4.820 -23.664 1.00 80.06 184 ARG A C 1
ATOM 1433 O O . ARG A 1 184 ? 19.040 -4.892 -24.686 1.00 80.06 184 ARG A O 1
ATOM 1440 N N . LEU A 1 185 ? 17.682 -3.743 -23.305 1.00 78.12 185 LEU A N 1
ATOM 1441 C CA . LEU A 1 185 ? 17.592 -2.552 -24.138 1.00 78.12 185 LEU A CA 1
ATOM 1442 C C . LEU A 1 185 ? 18.978 -1.976 -24.475 1.00 78.12 185 LEU A C 1
ATOM 1444 O O . LEU A 1 185 ? 19.276 -1.719 -25.639 1.00 78.12 185 LEU A O 1
ATOM 1448 N N . LEU A 1 186 ? 19.863 -1.850 -23.480 1.00 76.00 186 LEU A N 1
ATOM 1449 C CA . LEU A 1 186 ? 21.244 -1.407 -23.707 1.00 76.00 186 LEU A CA 1
ATOM 1450 C C . LEU A 1 186 ? 22.035 -2.361 -24.609 1.00 76.00 186 LEU A C 1
ATOM 1452 O O . LEU A 1 186 ? 22.797 -1.917 -25.467 1.00 76.00 186 LEU A O 1
ATOM 1456 N N . ALA A 1 187 ? 21.878 -3.672 -24.416 1.00 78.12 187 ALA A N 1
ATOM 1457 C CA . ALA A 1 187 ? 22.553 -4.664 -25.241 1.00 78.12 187 ALA A CA 1
ATOM 1458 C C . ALA A 1 187 ? 22.066 -4.615 -26.695 1.00 78.12 187 ALA A C 1
ATOM 1460 O O . ALA A 1 187 ? 22.863 -4.810 -27.613 1.00 78.12 187 ALA A O 1
ATOM 1461 N N . ASP A 1 188 ? 20.773 -4.392 -26.909 1.00 78.12 188 ASP A N 1
ATOM 1462 C CA . ASP A 1 188 ? 20.155 -4.316 -28.232 1.00 78.12 188 ASP A CA 1
ATOM 1463 C C . ASP A 1 188 ? 20.629 -3.060 -28.962 1.00 78.12 188 ASP A C 1
ATOM 1465 O O . ASP A 1 188 ? 21.128 -3.155 -30.086 1.00 78.12 188 ASP A O 1
ATOM 1469 N N . TRP A 1 189 ? 20.625 -1.922 -28.265 1.00 80.38 189 TRP A N 1
ATOM 1470 C CA . TRP A 1 189 ? 21.204 -0.678 -28.757 1.00 80.38 189 TRP A CA 1
ATOM 1471 C C . TRP A 1 189 ? 22.677 -0.824 -29.130 1.00 80.38 189 TRP A C 1
ATOM 1473 O O . TRP A 1 189 ? 23.075 -0.487 -30.239 1.00 80.38 189 TRP A O 1
ATOM 1483 N N . GLY A 1 190 ? 23.496 -1.401 -28.245 1.00 76.94 190 GLY A N 1
ATOM 1484 C CA . GLY A 1 190 ? 24.919 -1.600 -28.515 1.00 76.94 190 GLY A CA 1
ATOM 1485 C C . GLY A 1 190 ? 25.181 -2.457 -29.760 1.00 76.94 190 GLY A C 1
ATOM 1486 O O . GLY A 1 190 ? 26.142 -2.203 -30.489 1.00 76.94 190 GLY A O 1
ATOM 1487 N N . ARG A 1 191 ? 24.320 -3.448 -30.045 1.00 83.88 191 ARG A N 1
ATOM 1488 C CA . ARG A 1 191 ? 24.406 -4.250 -31.279 1.00 83.88 191 ARG A CA 1
ATOM 1489 C C . ARG A 1 191 ? 24.047 -3.430 -32.519 1.00 83.88 191 ARG A C 1
ATOM 1491 O O . ARG A 1 191 ? 24.760 -3.537 -33.514 1.00 83.88 191 ARG A O 1
ATOM 1498 N N . GLN A 1 192 ? 23.002 -2.605 -32.449 1.00 77.31 192 GLN A N 1
ATOM 1499 C CA . GLN A 1 192 ? 22.603 -1.714 -33.545 1.00 77.31 192 GLN A CA 1
ATOM 1500 C C . GLN A 1 192 ? 23.679 -0.650 -33.826 1.00 77.31 192 GLN A C 1
ATOM 1502 O O . GLN A 1 192 ? 24.130 -0.511 -34.961 1.00 77.31 192 GLN A O 1
ATOM 1507 N N . SER A 1 193 ? 24.174 0.027 -32.787 1.00 75.25 193 SER A N 1
ATOM 1508 C CA . SER A 1 193 ? 25.211 1.059 -32.903 1.00 75.25 193 SER A CA 1
ATOM 1509 C C . SER A 1 193 ? 26.525 0.513 -33.458 1.00 75.25 193 SER A C 1
ATOM 1511 O O . SER A 1 193 ? 27.184 1.188 -34.242 1.00 75.25 193 SER A O 1
ATOM 1513 N N . ARG A 1 194 ? 26.905 -0.727 -33.110 1.00 83.19 194 ARG A N 1
ATOM 1514 C CA . ARG A 1 194 ? 28.101 -1.372 -33.678 1.00 83.19 194 ARG A CA 1
ATOM 1515 C C . ARG A 1 194 ? 27.988 -1.572 -35.188 1.00 83.19 194 ARG A C 1
ATOM 1517 O O . ARG A 1 194 ? 28.982 -1.390 -35.881 1.00 83.19 194 ARG A O 1
ATOM 1524 N N . ALA A 1 195 ? 26.815 -1.967 -35.684 1.00 79.25 195 ALA A N 1
ATOM 1525 C CA . ALA A 1 195 ? 26.604 -2.161 -37.117 1.00 79.25 195 ALA A CA 1
ATOM 1526 C C . ALA A 1 195 ? 26.783 -0.847 -37.889 1.00 79.25 195 ALA A C 1
ATOM 1528 O O . ALA A 1 195 ? 27.403 -0.844 -38.946 1.00 79.25 195 ALA A O 1
ATOM 1529 N N . VAL A 1 196 ? 26.312 0.265 -37.317 1.00 76.12 196 VAL A N 1
ATOM 1530 C CA . VAL A 1 196 ? 26.516 1.602 -37.884 1.00 76.12 196 VAL A CA 1
ATOM 1531 C C . VAL A 1 196 ? 27.981 2.027 -37.802 1.00 76.12 196 VAL A C 1
ATOM 1533 O O . VAL A 1 196 ? 28.538 2.449 -38.804 1.00 76.12 196 VAL A O 1
ATOM 1536 N N . ALA A 1 197 ? 28.634 1.854 -36.650 1.00 73.75 197 ALA A N 1
ATOM 1537 C CA . ALA A 1 197 ? 30.042 2.215 -36.474 1.00 73.75 197 ALA A CA 1
ATOM 1538 C C . ALA A 1 197 ? 30.986 1.455 -37.422 1.00 73.75 197 ALA A C 1
ATOM 1540 O O . ALA A 1 197 ? 31.989 2.008 -37.841 1.00 73.75 197 ALA A O 1
ATOM 1541 N N . ALA A 1 198 ? 30.675 0.203 -37.770 1.00 79.31 198 ALA A N 1
ATOM 1542 C CA . ALA A 1 198 ? 31.464 -0.579 -38.724 1.00 79.31 198 ALA A CA 1
ATOM 1543 C C . ALA A 1 198 ? 31.303 -0.124 -40.188 1.00 79.31 198 ALA A C 1
ATOM 1545 O O . ALA A 1 198 ? 32.041 -0.597 -41.049 1.00 79.31 198 ALA A O 1
ATOM 1546 N N . ALA A 1 199 ? 30.318 0.733 -40.476 1.00 72.81 199 ALA A N 1
ATOM 1547 C CA . ALA A 1 199 ? 30.116 1.340 -41.788 1.00 72.81 199 ALA A CA 1
ATOM 1548 C C . ALA A 1 199 ? 30.854 2.685 -41.950 1.00 72.81 199 ALA A C 1
ATOM 1550 O O . ALA A 1 199 ? 30.829 3.237 -43.051 1.00 72.81 199 ALA A O 1
ATOM 1551 N N . PHE A 1 200 ? 31.476 3.193 -40.876 1.00 65.25 200 PHE A N 1
ATOM 1552 C CA . PHE A 1 200 ? 32.444 4.294 -40.878 1.00 65.25 200 PHE A CA 1
ATOM 1553 C C . PHE A 1 200 ? 33.862 3.760 -41.106 1.00 65.25 200 PHE A C 1
ATOM 1555 O O . PHE A 1 200 ? 34.611 4.415 -41.864 1.00 65.25 200 PHE A O 1
#

Foldseek 3Di:
DVVVLVVLVVVLVVLVVVCVVCVPPDDPLNVLLNVLSNVLSVVVVVLCVDPLVVVLVVLVVVLVVLVVVLVVLVVQLVVLVVQLVVLVVVLVVLVVVVPDDPPPDDDDDDDDDDDDDDPDDDDDDDPPDDRDPVNVVSVVSNVVSVVVSVVSVVVSVVSVVVSVVVVVVSVVVSVVSVVVSVVVSVVVSVVSSVVSVVVD

InterPro domains:
  IPR027267 AH/BAR domain superfamily [G3DSA:1.20.1270.60] (5-199)